Protein AF-0000000065923619 (afdb_homodimer)

Organism: Escherichia phage Mu (NCBI:txid2681603)

Solvent-accessible surface area (backbone atoms only — not comparable to full-atom values): 16442 Å² total; per-residue (Å²): 128,59,58,48,50,72,67,54,42,27,73,72,64,33,60,69,54,51,37,46,51,25,12,67,75,36,94,83,55,45,62,45,68,66,59,54,50,50,30,30,45,52,25,23,56,56,51,44,69,39,42,56,87,53,35,73,79,80,66,90,67,80,33,70,64,51,24,50,45,27,41,45,43,16,50,44,54,54,38,41,39,72,57,52,69,68,51,49,48,53,35,50,51,46,50,53,51,41,50,34,36,53,72,67,76,42,81,70,75,60,85,49,61,67,68,64,55,68,76,70,72,75,70,76,74,75,74,73,74,75,80,80,78,72,70,78,78,69,68,85,113,128,60,58,46,51,71,67,54,42,28,73,73,65,32,59,69,54,52,36,45,53,27,12,66,76,35,96,84,54,45,60,44,67,66,59,55,50,50,30,30,45,51,25,25,55,56,51,44,68,40,42,56,86,54,34,73,78,79,67,92,66,80,35,70,65,51,25,51,46,26,41,46,42,16,49,42,54,54,39,42,38,71,56,52,70,68,53,47,48,53,35,49,51,46,52,53,52,42,52,34,36,52,71,67,76,42,82,71,74,60,88,50,62,68,68,62,56,68,76,69,73,77,69,75,74,74,77,73,74,76,82,81,70,75,70,77,77,85,70,82,131

Structure (mmCIF, N/CA/C/O backbone):
data_AF-0000000065923619-model_v1
#
loop_
_entity.id
_entity.type
_entity.pdbx_description
1 polymer 'Gene product J'
#
loop_
_atom_site.group_PDB
_atom_site.id
_atom_site.type_symbol
_atom_site.label_atom_id
_atom_site.label_alt_id
_atom_site.label_comp_id
_atom_site.label_asym_id
_atom_site.label_entity_id
_atom_site.label_seq_id
_atom_site.pdbx_PDB_ins_code
_atom_site.Cartn_x
_atom_site.Cartn_y
_atom_site.Cartn_z
_atom_site.occupancy
_atom_site.B_iso_or_equiv
_atom_site.auth_seq_id
_atom_site.auth_comp_id
_atom_site.auth_asym_id
_atom_site.auth_atom_id
_atom_site.pdbx_PDB_model_num
ATOM 1 N N . MET A 1 1 ? -12.25 -20.328 -11.359 1 78.75 1 MET A N 1
ATOM 2 C CA . MET A 1 1 ? -11.477 -21.219 -10.508 1 78.75 1 MET A CA 1
ATOM 3 C C . MET A 1 1 ? -10.148 -20.578 -10.109 1 78.75 1 MET A C 1
ATOM 5 O O . MET A 1 1 ? -9.539 -19.859 -10.898 1 78.75 1 MET A O 1
ATOM 9 N N . ASN A 1 2 ? -9.711 -20.625 -8.734 1 90.62 2 ASN A N 1
ATOM 10 C CA . ASN A 1 2 ? -8.406 -20.125 -8.305 1 90.62 2 ASN A CA 1
ATOM 11 C C . ASN A 1 2 ? -7.316 -21.172 -8.508 1 90.62 2 ASN A C 1
ATOM 13 O O . ASN A 1 2 ? -7.508 -22.344 -8.195 1 90.62 2 ASN A O 1
ATOM 17 N N . TYR A 1 3 ? -6.266 -20.766 -9.086 1 97.06 3 TYR A N 1
ATOM 18 C CA . TYR A 1 3 ? -5.121 -21.641 -9.305 1 97.06 3 TYR A CA 1
ATOM 19 C C . TYR A 1 3 ? -4.406 -21.953 -7.992 1 97.06 3 TYR A C 1
ATOM 21 O O . TYR A 1 3 ? -3.646 -22.906 -7.902 1 97.06 3 TYR A O 1
ATOM 29 N N . ALA A 1 4 ? -4.598 -21.234 -7.027 1 98 4 ALA A N 1
ATOM 30 C CA . ALA A 1 4 ? -3.922 -21.375 -5.738 1 98 4 ALA A CA 1
ATOM 31 C C . ALA A 1 4 ? -4.867 -21.031 -4.59 1 98 4 ALA A C 1
ATOM 33 O O . ALA A 1 4 ? -5.91 -20.406 -4.797 1 98 4 ALA A O 1
ATOM 34 N N . THR A 1 5 ? -4.531 -21.484 -3.379 1 97.94 5 THR A N 1
ATOM 35 C CA . THR A 1 5 ? -5.332 -21.234 -2.186 1 97.94 5 THR A CA 1
ATOM 36 C C . THR A 1 5 ? -4.562 -20.391 -1.179 1 97.94 5 THR A C 1
ATOM 38 O O . THR A 1 5 ? -3.367 -20.141 -1.354 1 97.94 5 THR A O 1
ATOM 41 N N . VAL A 1 6 ? -5.309 -19.984 -0.109 1 98.38 6 VAL A N 1
ATOM 42 C CA . VAL A 1 6 ? -4.664 -19.25 0.973 1 98.38 6 VAL A CA 1
ATOM 43 C C . VAL A 1 6 ? -3.578 -20.109 1.609 1 98.38 6 VAL A C 1
ATOM 45 O O . VAL A 1 6 ? -2.512 -19.609 1.978 1 98.38 6 VAL A O 1
ATOM 48 N N . ASN A 1 7 ? -3.861 -21.391 1.7 1 98.06 7 ASN A N 1
ATOM 49 C CA . ASN A 1 7 ? -2.857 -22.297 2.244 1 98.06 7 ASN A CA 1
ATOM 50 C C . ASN A 1 7 ? -1.596 -22.312 1.385 1 98.06 7 ASN A C 1
ATOM 52 O O . ASN A 1 7 ? -0.486 -22.438 1.907 1 98.06 7 ASN A O 1
ATOM 56 N N . ASP A 1 8 ? -1.753 -22.219 0.105 1 97.94 8 ASP A N 1
ATOM 57 C CA . ASP A 1 8 ? -0.603 -22.156 -0.792 1 97.94 8 ASP A CA 1
ATOM 58 C C . ASP A 1 8 ? 0.218 -20.891 -0.556 1 97.94 8 ASP A C 1
ATOM 60 O O . ASP A 1 8 ? 1.45 -20.938 -0.563 1 97.94 8 ASP A O 1
ATOM 64 N N . LEU A 1 9 ? -0.46 -19.75 -0.395 1 98 9 LEU A N 1
ATOM 65 C CA . LEU A 1 9 ? 0.222 -18.5 -0.075 1 98 9 LEU A CA 1
ATOM 66 C C . LEU A 1 9 ? 1.013 -18.625 1.223 1 98 9 LEU A C 1
ATOM 68 O O . LEU A 1 9 ? 2.178 -18.234 1.286 1 98 9 LEU A O 1
ATOM 72 N N . CYS A 1 10 ? 0.322 -19.234 2.229 1 98.19 10 CYS A N 1
ATOM 73 C CA . CYS A 1 10 ? 0.948 -19.375 3.539 1 98.19 10 CYS A CA 1
ATOM 74 C C . CYS A 1 10 ? 2.168 -20.281 3.471 1 98.19 10 CYS A C 1
ATOM 76 O O . CYS A 1 10 ? 3.172 -20.031 4.141 1 98.19 10 CYS A O 1
ATOM 78 N N . ALA A 1 11 ? 2.053 -21.328 2.701 1 97.69 11 ALA A N 1
ATOM 79 C CA . ALA A 1 11 ? 3.174 -22.25 2.539 1 97.69 11 ALA A CA 1
ATOM 80 C C . ALA A 1 11 ? 4.375 -21.547 1.905 1 97.69 11 ALA A C 1
ATOM 82 O O . ALA A 1 11 ? 5.523 -21.844 2.244 1 97.69 11 ALA A O 1
ATOM 83 N N . ARG A 1 12 ? 4.156 -20.609 1.061 1 96.75 12 ARG A N 1
ATOM 84 C CA . ARG A 1 12 ? 5.227 -19.938 0.326 1 96.75 12 ARG A CA 1
ATOM 85 C C . ARG A 1 12 ? 5.754 -18.734 1.097 1 96.75 12 ARG A C 1
ATOM 87 O O . ARG A 1 12 ? 6.961 -18.469 1.103 1 96.75 12 ARG A O 1
ATOM 94 N N . TYR A 1 13 ? 4.922 -17.906 1.748 1 96.25 13 TYR A N 1
ATOM 95 C CA . TYR A 1 13 ? 5.336 -16.625 2.312 1 96.25 13 TYR A CA 1
ATOM 96 C C . TYR A 1 13 ? 5.102 -16.594 3.818 1 96.25 13 TYR A C 1
ATOM 98 O O . TYR A 1 13 ? 5.5 -15.641 4.492 1 96.25 13 TYR A O 1
ATOM 106 N N . THR A 1 14 ? 4.324 -17.531 4.387 1 96.5 14 THR A N 1
ATOM 107 C CA . THR A 1 14 ? 4.031 -17.734 5.801 1 96.5 14 THR A CA 1
ATOM 108 C C . THR A 1 14 ? 2.736 -17.031 6.195 1 96.5 14 THR A C 1
ATOM 110 O O . THR A 1 14 ? 2.387 -15.992 5.617 1 96.5 14 THR A O 1
ATOM 113 N N . ARG A 1 15 ? 2.08 -17.594 7.156 1 97.38 15 ARG A N 1
ATOM 114 C CA . ARG A 1 15 ? 0.847 -17.031 7.707 1 97.38 15 ARG A CA 1
ATOM 115 C C . ARG A 1 15 ? 1.097 -15.672 8.352 1 97.38 15 ARG A C 1
ATOM 117 O O . ARG A 1 15 ? 0.307 -14.742 8.18 1 97.38 15 ARG A O 1
ATOM 124 N N . THR A 1 16 ? 2.205 -15.484 9.039 1 96 16 THR A N 1
ATOM 125 C CA . THR A 1 16 ? 2.545 -14.25 9.734 1 96 16 THR A CA 1
ATOM 126 C C . THR A 1 16 ? 2.617 -13.086 8.758 1 96 16 THR A C 1
ATOM 128 O O . THR A 1 16 ? 2.021 -12.031 8.992 1 96 16 THR A O 1
ATOM 131 N N . ARG A 1 17 ? 3.291 -13.234 7.637 1 95.19 17 ARG A N 1
ATOM 132 C CA . ARG A 1 17 ? 3.443 -12.172 6.648 1 95.19 17 ARG A CA 1
ATOM 133 C C . ARG A 1 17 ? 2.111 -11.844 5.984 1 95.19 17 ARG A C 1
ATOM 135 O O . ARG A 1 17 ? 1.811 -10.68 5.723 1 95.19 17 ARG A O 1
ATOM 142 N N . LEU A 1 18 ? 1.37 -12.875 5.734 1 97.19 18 LEU A N 1
ATOM 143 C CA . LEU A 1 18 ? 0.056 -12.648 5.141 1 97.19 18 LEU A CA 1
ATOM 144 C C . LEU A 1 18 ? -0.83 -11.828 6.074 1 97.19 18 LEU A C 1
ATOM 146 O O . LEU A 1 18 ? -1.53 -10.922 5.633 1 97.19 18 LEU A O 1
ATOM 150 N N . ASP A 1 19 ? -0.783 -12.156 7.352 1 96.38 19 ASP A N 1
ATOM 151 C CA . ASP A 1 19 ? -1.579 -11.43 8.336 1 96.38 19 ASP A CA 1
ATOM 152 C C . ASP A 1 19 ? -1.176 -9.961 8.391 1 96.38 19 ASP A C 1
ATOM 154 O O . ASP A 1 19 ? -2.033 -9.078 8.453 1 96.38 19 ASP A O 1
ATOM 158 N N . ILE A 1 20 ? 0.071 -9.758 8.375 1 94.44 20 ILE A N 1
ATOM 159 C CA . ILE A 1 20 ? 0.589 -8.398 8.406 1 94.44 20 ILE A CA 1
ATOM 160 C C . ILE A 1 20 ? 0.07 -7.621 7.195 1 94.44 20 ILE A C 1
ATOM 162 O O . ILE A 1 20 ? -0.357 -6.473 7.324 1 94.44 20 ILE A O 1
ATOM 166 N N . LEU A 1 21 ? 0.012 -8.172 5.992 1 94.31 21 LEU A N 1
ATOM 167 C CA . LEU A 1 21 ? -0.352 -7.5 4.754 1 94.31 21 LEU A CA 1
ATOM 168 C C . LEU A 1 21 ? -1.852 -7.227 4.703 1 94.31 21 LEU A C 1
ATOM 170 O O . LEU A 1 21 ? -2.291 -6.262 4.074 1 94.31 21 LEU A O 1
ATOM 174 N N . THR A 1 22 ? -2.633 -8.047 5.371 1 95.5 22 THR A N 1
ATOM 175 C CA . THR A 1 22 ? -4.078 -7.93 5.207 1 95.5 22 THR A CA 1
ATOM 176 C C . THR A 1 22 ? -4.68 -7.055 6.301 1 95.5 22 THR A C 1
ATOM 178 O O . THR A 1 22 ? -5.781 -6.527 6.141 1 95.5 22 THR A O 1
ATOM 181 N N . ARG A 1 23 ? -4.016 -6.828 7.363 1 93.56 23 ARG A N 1
ATOM 182 C CA . ARG A 1 23 ? -4.531 -6.074 8.5 1 93.56 23 ARG A CA 1
ATOM 183 C C . ARG A 1 23 ? -4.934 -4.664 8.094 1 93.56 23 ARG A C 1
ATOM 185 O O . ARG A 1 23 ? -6.051 -4.223 8.367 1 93.56 23 ARG A O 1
ATOM 192 N N . PRO A 1 24 ? -4.082 -3.971 7.355 1 91.69 24 PRO A N 1
ATOM 193 C CA . PRO A 1 24 ? -4.441 -2.59 7.027 1 91.69 24 PRO A CA 1
ATOM 194 C C . PRO A 1 24 ? -5.598 -2.502 6.031 1 91.69 24 PRO A C 1
ATOM 196 O O . PRO A 1 24 ? -6.152 -1.422 5.82 1 91.69 24 PRO A O 1
ATOM 199 N N . LYS A 1 25 ? -5.965 -3.594 5.512 1 91.12 25 LYS A N 1
ATOM 2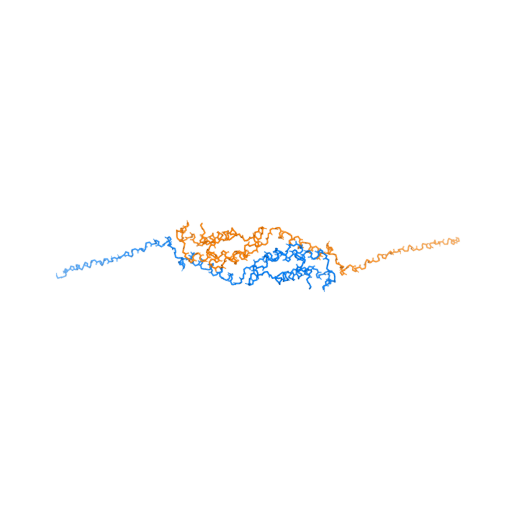00 C CA . LYS A 1 25 ? -6.953 -3.594 4.434 1 91.12 25 LYS A CA 1
ATOM 201 C C . LYS A 1 25 ? -8.344 -3.938 4.961 1 91.12 25 LYS A C 1
ATOM 203 O O . LYS A 1 25 ? -9.289 -4.066 4.188 1 91.12 25 LYS A O 1
ATOM 208 N N . THR A 1 26 ? -8.43 -4.125 6.238 1 90.12 26 THR A N 1
ATOM 209 C CA . THR A 1 26 ? -9.719 -4.445 6.855 1 90.12 26 THR A CA 1
ATOM 210 C C . THR A 1 26 ? -10.18 -3.305 7.758 1 90.12 26 THR A C 1
ATOM 212 O O . THR A 1 26 ? -9.359 -2.547 8.281 1 90.12 26 THR A O 1
ATOM 215 N N . ALA A 1 27 ? -11.438 -3.236 7.98 1 85.44 27 ALA A N 1
ATOM 216 C CA . ALA A 1 27 ? -12.016 -2.146 8.758 1 85.44 27 ALA A CA 1
ATOM 217 C C . ALA A 1 27 ? -11.633 -2.254 10.234 1 85.44 27 ALA A C 1
ATOM 219 O O . ALA A 1 27 ? -11.414 -1.239 10.898 1 85.44 27 ALA A O 1
ATOM 220 N N . ASP A 1 28 ? -11.469 -3.43 10.75 1 89.88 28 ASP A N 1
ATOM 221 C CA . ASP A 1 28 ? -11.219 -3.609 12.18 1 89.88 28 ASP A CA 1
ATOM 222 C C . ASP A 1 28 ? -9.727 -3.809 12.453 1 89.88 28 ASP A C 1
ATOM 224 O O . ASP A 1 28 ? -9.328 -4.074 13.586 1 89.88 28 ASP A O 1
ATOM 228 N N . GLY A 1 29 ? -8.922 -3.826 11.43 1 90.25 29 GLY A N 1
ATOM 229 C CA . GLY A 1 29 ? -7.48 -3.939 11.594 1 90.25 29 GLY A CA 1
ATOM 230 C C . GLY A 1 29 ? -7.023 -5.355 11.883 1 90.25 29 GLY A C 1
ATOM 231 O O . GLY A 1 29 ? -5.91 -5.57 12.375 1 90.25 29 GLY A O 1
ATOM 232 N N . GLN A 1 30 ? -7.965 -6.336 11.68 1 94.19 30 GLN A N 1
ATOM 233 C CA . GLN A 1 30 ? -7.617 -7.738 11.891 1 94.19 30 GLN A CA 1
ATOM 234 C C . GLN A 1 30 ? -7.297 -8.43 10.562 1 94.19 30 GLN A C 1
ATOM 236 O O . GLN A 1 30 ? -7.805 -8.023 9.516 1 94.19 30 GLN A O 1
ATOM 241 N N . PRO A 1 31 ? -6.414 -9.391 10.688 1 95.12 31 PRO A N 1
ATOM 242 C CA . PRO A 1 31 ? -6.164 -10.156 9.469 1 95.12 31 PRO A CA 1
ATOM 243 C C . PRO A 1 31 ? -7.43 -10.805 8.906 1 95.12 31 PRO A C 1
ATOM 245 O O . PRO A 1 31 ? -8.32 -11.195 9.664 1 95.12 31 PRO A O 1
ATOM 248 N N . ASP A 1 32 ? -7.535 -10.891 7.559 1 95.56 32 ASP A N 1
ATOM 249 C CA . ASP A 1 32 ? -8.711 -11.445 6.902 1 95.56 32 ASP A CA 1
ATOM 250 C C . ASP A 1 32 ? -8.328 -12.211 5.641 1 95.56 32 ASP A C 1
ATOM 252 O O . ASP A 1 32 ? -7.82 -11.633 4.684 1 95.56 32 ASP A O 1
ATOM 256 N N . ASP A 1 33 ? -8.664 -13.453 5.609 1 97.5 33 ASP A N 1
ATOM 257 C CA . ASP A 1 33 ? -8.344 -14.305 4.469 1 97.5 33 ASP A CA 1
ATOM 258 C C . ASP A 1 33 ? -9.141 -13.883 3.234 1 97.5 33 ASP A C 1
ATOM 260 O O . ASP A 1 33 ? -8.758 -14.203 2.105 1 97.5 33 ASP A O 1
ATOM 264 N N . ALA A 1 34 ? -10.227 -13.211 3.461 1 97.31 34 ALA A N 1
ATOM 265 C CA . ALA A 1 34 ? -11.031 -12.781 2.318 1 97.31 34 ALA A CA 1
ATOM 266 C C . ALA A 1 34 ? -10.234 -11.836 1.418 1 97.31 34 ALA A C 1
ATOM 268 O O . ALA A 1 34 ? -10.422 -11.828 0.199 1 97.31 34 ALA A O 1
ATOM 269 N N . VAL A 1 35 ? -9.391 -11.055 2.02 1 96.38 35 VAL A N 1
ATOM 270 C CA . VAL A 1 35 ? -8.539 -10.148 1.256 1 96.38 35 VAL A CA 1
ATOM 271 C C . VAL A 1 35 ? -7.594 -10.953 0.367 1 96.38 35 VAL A C 1
ATOM 273 O O . VAL A 1 35 ? -7.426 -10.648 -0.814 1 96.38 35 VAL A O 1
ATOM 276 N N . ALA A 1 36 ? -6.992 -11.938 0.936 1 97.75 36 ALA A N 1
ATOM 277 C CA . ALA A 1 36 ? -6.086 -12.805 0.19 1 97.75 36 ALA A CA 1
ATOM 278 C C . ALA A 1 36 ? -6.832 -13.578 -0.894 1 97.75 36 ALA A C 1
ATOM 280 O O . ALA A 1 36 ? -6.324 -13.75 -2.004 1 97.75 36 ALA A O 1
ATOM 281 N N . GLU A 1 37 ? -8 -14.047 -0.574 1 98.19 37 GLU A N 1
ATOM 282 C CA . GLU A 1 37 ? -8.812 -14.773 -1.543 1 98.19 37 GLU A CA 1
ATOM 283 C C . GLU A 1 37 ? -9.156 -13.898 -2.744 1 98.19 37 GLU A C 1
ATOM 285 O O . GLU A 1 37 ? -9.133 -14.367 -3.885 1 98.19 37 GLU A O 1
ATOM 290 N N . GLN A 1 38 ? -9.453 -12.688 -2.486 1 97.38 38 GLN A N 1
ATOM 291 C CA . GLN A 1 38 ? -9.734 -11.766 -3.582 1 97.38 38 GLN A CA 1
ATOM 292 C C . GLN A 1 38 ? -8.5 -11.555 -4.457 1 97.38 38 GLN A C 1
ATOM 294 O O . GLN A 1 38 ? -8.602 -11.539 -5.688 1 97.38 38 GLN A O 1
ATOM 299 N N . ALA A 1 39 ? -7.328 -11.367 -3.83 1 97.62 39 ALA A N 1
ATOM 300 C CA . ALA A 1 39 ? -6.09 -11.219 -4.59 1 97.62 39 ALA A CA 1
ATOM 301 C C . ALA A 1 39 ? -5.812 -12.453 -5.438 1 97.62 39 ALA A C 1
ATOM 303 O O . ALA A 1 39 ? -5.387 -12.344 -6.59 1 97.62 39 ALA A O 1
ATOM 304 N N . LEU A 1 40 ? -6.109 -13.617 -4.871 1 98.56 40 LEU A N 1
ATOM 305 C CA . LEU A 1 40 ? -5.918 -14.867 -5.594 1 98.56 40 LEU A CA 1
ATOM 306 C C . LEU A 1 40 ? -6.895 -14.977 -6.762 1 98.56 40 LEU A C 1
ATOM 308 O O . LEU A 1 40 ? -6.527 -15.445 -7.84 1 98.56 40 LEU A O 1
ATOM 312 N N . ALA A 1 41 ? -8.125 -14.57 -6.551 1 98.19 41 ALA A N 1
ATOM 313 C CA . ALA A 1 41 ? -9.109 -14.57 -7.621 1 98.19 41 ALA A CA 1
ATOM 314 C C . ALA A 1 41 ? -8.688 -13.641 -8.758 1 98.19 41 ALA A C 1
ATOM 316 O O . ALA A 1 41 ? -8.766 -14.016 -9.93 1 98.19 41 ALA A O 1
ATOM 317 N N . ASP A 1 42 ? -8.227 -12.477 -8.406 1 97.88 42 ASP A N 1
ATOM 318 C CA . ASP A 1 42 ? -7.75 -11.516 -9.398 1 97.88 42 ASP A CA 1
ATOM 319 C C . ASP A 1 42 ? -6.547 -12.07 -10.156 1 97.88 42 ASP A C 1
ATOM 321 O O . ASP A 1 42 ? -6.457 -11.93 -11.383 1 97.88 42 ASP A O 1
ATOM 325 N N . ALA A 1 43 ? -5.637 -12.641 -9.406 1 98.31 43 ALA A N 1
ATOM 326 C CA . ALA A 1 43 ? -4.457 -13.25 -10.016 1 98.31 43 ALA A CA 1
ATOM 327 C C . ALA A 1 43 ? -4.852 -14.375 -10.961 1 98.31 43 ALA A C 1
ATOM 329 O O . ALA A 1 43 ? -4.297 -14.5 -12.062 1 98.31 43 ALA A O 1
ATOM 330 N N . SER A 1 44 ? -5.797 -15.188 -10.562 1 98.38 44 SER A N 1
ATOM 331 C CA . SER A 1 44 ? -6.262 -16.297 -11.391 1 98.38 44 SER A CA 1
ATOM 332 C C . SER A 1 44 ? -6.906 -15.789 -12.68 1 98.38 44 SER A C 1
ATOM 334 O O . SER A 1 44 ? -6.656 -16.328 -13.758 1 98.38 44 SER A O 1
ATOM 336 N N . ALA A 1 45 ? -7.73 -14.758 -12.547 1 97.44 45 ALA A N 1
ATOM 337 C CA . ALA A 1 45 ? -8.336 -14.141 -13.727 1 97.44 45 ALA A CA 1
ATOM 338 C C . ALA A 1 45 ? -7.27 -13.578 -14.664 1 97.44 45 ALA A C 1
ATOM 340 O O . ALA A 1 45 ? -7.379 -13.711 -15.883 1 97.44 45 ALA A O 1
ATOM 341 N N . PHE A 1 46 ? -6.312 -12.977 -14.062 1 96.62 46 PHE A N 1
ATOM 342 C CA . PHE A 1 46 ? -5.176 -12.445 -14.797 1 96.62 46 PHE A CA 1
ATOM 343 C C . PHE A 1 46 ? -4.473 -13.547 -15.586 1 96.62 46 PHE A C 1
ATOM 345 O O . PHE A 1 46 ? -4.23 -13.406 -16.781 1 96.62 46 PHE A O 1
ATOM 352 N N . ILE A 1 47 ? -4.199 -14.641 -15 1 97.25 47 ILE A N 1
ATOM 353 C CA . ILE A 1 47 ? -3.508 -15.773 -15.609 1 97.25 47 ILE A CA 1
ATOM 354 C C . ILE A 1 47 ? -4.383 -16.391 -16.688 1 97.25 47 ILE A C 1
ATOM 356 O O . ILE A 1 47 ? -3.895 -16.719 -17.781 1 97.25 47 ILE A O 1
ATOM 360 N N . ASP A 1 48 ? -5.668 -16.484 -16.438 1 96.44 48 ASP A N 1
ATOM 361 C CA . ASP A 1 48 ? -6.602 -17.016 -17.438 1 96.44 48 ASP A CA 1
ATOM 362 C C . ASP A 1 48 ? -6.5 -16.25 -18.75 1 96.44 48 ASP A C 1
ATOM 364 O O . ASP A 1 48 ? -6.645 -16.828 -19.828 1 96.44 48 ASP A O 1
ATOM 368 N N . GLY A 1 49 ? -6.281 -15.047 -18.641 1 94.69 49 GLY A N 1
ATOM 369 C CA . GLY A 1 49 ? -6.176 -14.219 -19.844 1 94.69 49 GLY A CA 1
ATOM 370 C C . GLY A 1 49 ? -5.055 -14.648 -20.766 1 94.69 49 GLY A C 1
ATOM 371 O O . GLY A 1 49 ? -5.145 -14.484 -21.984 1 94.69 49 GLY A O 1
ATOM 372 N N . TYR A 1 50 ? -4.047 -15.195 -20.219 1 94.56 50 TYR A N 1
ATOM 373 C CA . TYR A 1 50 ? -2.902 -15.633 -21 1 94.56 50 TYR A CA 1
ATOM 374 C C . TYR A 1 50 ? -3.102 -17.062 -21.5 1 94.56 50 TYR A C 1
ATOM 376 O O . TYR A 1 50 ? -2.531 -17.469 -22.516 1 94.56 50 TYR A O 1
ATOM 384 N N . LEU A 1 51 ? -3.902 -17.812 -20.828 1 93.62 51 LEU A N 1
ATOM 385 C CA . LEU A 1 51 ? -4.047 -19.234 -21.125 1 93.62 51 LEU A CA 1
ATOM 386 C C . LEU A 1 51 ? -5.188 -19.469 -22.109 1 93.62 51 LEU A C 1
ATOM 388 O O . LEU A 1 51 ? -5.184 -20.453 -22.844 1 93.62 51 LEU A O 1
ATOM 392 N N . ALA A 1 52 ? -6.172 -18.609 -22.188 1 91.88 52 ALA A N 1
ATOM 393 C CA . ALA A 1 52 ? -7.465 -18.828 -22.828 1 91.88 52 ALA A CA 1
ATOM 394 C C . ALA A 1 52 ? -7.301 -19.109 -24.312 1 91.88 52 ALA A C 1
ATOM 396 O O . ALA A 1 52 ? -8.133 -19.797 -24.922 1 91.88 52 ALA A O 1
ATOM 397 N N . ALA A 1 53 ? -6.332 -18.625 -24.922 1 87.06 53 ALA A N 1
ATOM 398 C CA . ALA A 1 53 ? -6.164 -18.766 -26.375 1 87.06 53 ALA A CA 1
ATOM 399 C C . ALA A 1 53 ? -5.738 -20.188 -26.734 1 87.06 53 ALA A C 1
ATOM 401 O O . ALA A 1 53 ? -6.027 -20.672 -27.828 1 87.06 53 ALA A O 1
ATOM 402 N N . ARG A 1 54 ? -5.133 -20.922 -25.844 1 89.75 54 ARG A N 1
ATOM 403 C CA . ARG A 1 54 ? -4.508 -22.188 -26.234 1 89.75 54 ARG A CA 1
ATOM 404 C C . ARG A 1 54 ? -5.027 -23.344 -25.375 1 89.75 54 ARG A C 1
ATOM 406 O O . ARG A 1 54 ? -4.809 -24.516 -25.703 1 89.75 54 ARG A O 1
ATOM 413 N N . PHE A 1 55 ? -5.75 -23 -24.344 1 91.25 55 PHE A N 1
ATOM 414 C CA . PHE A 1 55 ? -6.184 -24.047 -23.438 1 91.25 55 PHE A CA 1
ATOM 415 C C . PHE A 1 55 ? -7.672 -23.906 -23.125 1 91.25 55 PHE A C 1
ATOM 417 O O . PHE A 1 55 ? -8.219 -22.797 -23.141 1 91.25 55 PHE A O 1
ATOM 424 N N . VAL A 1 56 ? -8.273 -25.062 -22.891 1 89.94 56 VAL A N 1
ATOM 425 C CA . VAL A 1 56 ? -9.664 -25.062 -22.453 1 89.94 56 VAL A CA 1
ATOM 426 C C . VAL A 1 56 ? -9.742 -24.797 -20.953 1 89.94 56 VAL A C 1
ATOM 428 O O . VAL A 1 56 ? -9.102 -25.5 -20.156 1 89.94 56 VAL A O 1
ATOM 431 N N . LEU A 1 57 ? -10.523 -23.859 -20.594 1 91.62 57 LEU A N 1
ATOM 432 C CA . LEU A 1 57 ? -10.695 -23.484 -19.203 1 91.62 57 LEU A CA 1
ATOM 433 C C . LEU A 1 57 ? -12.109 -23.781 -18.719 1 91.62 57 LEU A C 1
ATOM 435 O O . LEU A 1 57 ? -13.07 -23.672 -19.484 1 91.62 57 LEU A O 1
ATOM 439 N N . PRO A 1 58 ? -12.203 -24.078 -17.422 1 92.25 58 PRO A N 1
ATOM 440 C CA . PRO A 1 58 ? -11.172 -24.219 -16.391 1 92.25 58 PRO A CA 1
ATOM 441 C C . PRO A 1 58 ? -10.305 -25.469 -16.594 1 92.25 58 PRO A C 1
ATOM 443 O O . PRO A 1 58 ? -10.758 -26.453 -17.172 1 92.25 58 PRO A O 1
ATOM 446 N N . LEU A 1 59 ? -9.062 -25.406 -16.078 1 90.69 59 LEU A N 1
ATOM 447 C CA . LEU A 1 59 ? -8.156 -26.547 -16.156 1 90.69 59 LEU A CA 1
ATOM 448 C C . LEU A 1 59 ? -8.641 -27.688 -15.266 1 90.69 59 LEU A C 1
ATOM 450 O O . LEU A 1 59 ? -9.109 -27.438 -14.148 1 90.69 59 LEU A O 1
ATOM 454 N N . THR A 1 60 ? -8.484 -28.875 -15.773 1 88.31 60 THR A N 1
ATOM 455 C CA . THR A 1 60 ? -8.883 -30.031 -14.992 1 88.31 60 THR A CA 1
ATOM 456 C C . THR A 1 60 ? -7.883 -30.297 -13.859 1 88.31 60 THR A C 1
ATOM 458 O O . THR A 1 60 ? -8.266 -30.719 -12.773 1 88.31 60 THR A O 1
ATOM 461 N N . VAL A 1 61 ? -6.652 -30.188 -14.102 1 89.31 61 VAL A N 1
ATOM 462 C CA . VAL A 1 61 ? -5.57 -30.281 -13.125 1 89.31 61 VAL A CA 1
ATOM 463 C C . VAL A 1 61 ? -4.68 -29.047 -13.203 1 89.31 61 VAL A C 1
ATOM 465 O O . VAL A 1 61 ? -4.27 -28.641 -14.297 1 89.31 61 VAL A O 1
ATOM 468 N N . VAL A 1 62 ? -4.449 -28.484 -12.07 1 92.81 62 VAL A N 1
ATOM 469 C CA . VAL A 1 62 ? -3.611 -27.281 -12.039 1 92.81 62 VAL A CA 1
ATOM 470 C C . VAL A 1 62 ? -2.16 -27.672 -11.773 1 92.81 62 VAL A C 1
ATOM 472 O O . VAL A 1 62 ? -1.832 -28.156 -10.68 1 92.81 62 VAL A O 1
ATOM 475 N N . PRO A 1 63 ? -1.346 -27.422 -12.797 1 93.5 63 PRO A N 1
ATOM 476 C CA . PRO A 1 63 ? 0.07 -27.734 -12.57 1 93.5 63 PRO A CA 1
ATOM 477 C C . PRO A 1 63 ? 0.673 -26.891 -11.438 1 93.5 63 PRO A C 1
ATOM 479 O O . PRO A 1 63 ? 0.234 -25.766 -11.195 1 93.5 63 PRO A O 1
ATOM 482 N N . SER A 1 64 ? 1.748 -27.5 -10.758 1 94.19 64 SER A N 1
ATOM 483 C CA . SER A 1 64 ? 2.4 -26.844 -9.633 1 94.19 64 SER A CA 1
ATOM 484 C C . SER A 1 64 ? 2.988 -25.5 -10.047 1 94.19 64 SER A C 1
ATOM 486 O O . SER A 1 64 ? 2.988 -24.547 -9.273 1 94.19 64 SER A O 1
ATOM 488 N N . LEU A 1 65 ? 3.494 -25.406 -11.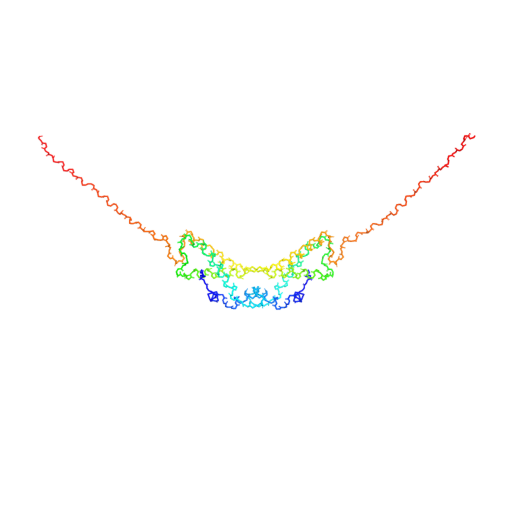266 1 93.56 65 LEU A N 1
ATOM 489 C CA . LEU A 1 65 ? 4.105 -24.172 -11.75 1 93.56 65 LEU A CA 1
ATOM 490 C C . LEU A 1 65 ? 3.074 -23.047 -11.828 1 93.56 65 LEU A C 1
ATOM 492 O O . LEU A 1 65 ? 3.375 -21.891 -11.508 1 93.56 65 LEU A O 1
ATOM 496 N N . LEU A 1 66 ? 1.834 -23.344 -12.297 1 95.81 66 LEU A N 1
ATOM 497 C CA . LEU A 1 66 ? 0.786 -22.328 -12.359 1 95.81 66 LEU A CA 1
ATOM 498 C C . LEU A 1 66 ? 0.354 -21.906 -10.969 1 95.81 66 LEU A C 1
ATOM 500 O O . LEU A 1 66 ? 0.046 -20.734 -10.742 1 95.81 66 LEU A O 1
ATOM 504 N N . LYS A 1 67 ? 0.34 -22.859 -10.039 1 97 67 LYS A N 1
ATOM 505 C CA . LYS A 1 67 ? 0.042 -22.547 -8.648 1 97 67 LYS A CA 1
ATOM 506 C C . LYS A 1 67 ? 1.048 -21.547 -8.086 1 97 67 LYS A C 1
ATOM 508 O O . LYS A 1 67 ? 0.664 -20.562 -7.457 1 97 67 LYS A O 1
ATOM 513 N N . ARG A 1 68 ? 2.326 -21.828 -8.367 1 96.75 68 ARG A N 1
ATOM 514 C CA . ARG A 1 68 ? 3.389 -20.938 -7.91 1 96.75 68 ARG A CA 1
ATOM 515 C C . ARG A 1 68 ? 3.242 -19.547 -8.516 1 96.75 68 ARG A C 1
ATOM 517 O O . ARG A 1 68 ? 3.35 -18.547 -7.809 1 96.75 68 ARG A O 1
ATOM 524 N N . GLN A 1 69 ? 2.973 -19.469 -9.82 1 97.56 69 GLN A N 1
ATOM 525 C CA . GLN A 1 69 ? 2.85 -18.188 -10.492 1 97.56 69 GLN A CA 1
ATOM 526 C C . GLN A 1 69 ? 1.654 -17.406 -9.969 1 97.56 69 GLN A C 1
ATOM 528 O O . GLN A 1 69 ? 1.724 -16.172 -9.828 1 97.56 69 GLN A O 1
ATOM 533 N N . CYS A 1 70 ? 0.533 -18.109 -9.727 1 98.5 70 CYS A N 1
ATOM 534 C CA . CYS A 1 70 ? -0.637 -17.453 -9.156 1 98.5 70 CYS A CA 1
ATOM 535 C C . CYS A 1 70 ? -0.308 -16.828 -7.805 1 98.5 70 CYS A C 1
ATOM 537 O O . CYS A 1 70 ? -0.696 -15.695 -7.527 1 98.5 70 CYS A O 1
ATOM 539 N N . CYS A 1 71 ? 0.481 -17.547 -6.973 1 98.62 71 CYS A N 1
ATOM 540 C CA . CYS A 1 71 ? 0.885 -17.031 -5.668 1 98.62 71 CYS A CA 1
ATOM 541 C C . CYS A 1 71 ? 1.753 -15.781 -5.82 1 98.62 71 CYS A C 1
ATOM 543 O O . CYS A 1 71 ? 1.6 -14.82 -5.066 1 98.62 71 CYS A O 1
ATOM 545 N N . VAL A 1 72 ? 2.645 -15.82 -6.77 1 98.44 72 VAL A N 1
ATOM 546 C CA . VAL A 1 72 ? 3.535 -14.688 -6.996 1 98.44 72 VAL A CA 1
ATOM 547 C C . VAL A 1 72 ? 2.719 -13.461 -7.387 1 98.44 72 VAL A C 1
ATOM 549 O O . VAL A 1 72 ? 2.904 -12.383 -6.824 1 98.44 72 VAL A O 1
ATOM 552 N N . VAL A 1 73 ? 1.788 -13.562 -8.32 1 98.5 73 VAL A N 1
ATOM 553 C CA . VAL A 1 73 ? 0.97 -12.453 -8.789 1 98.5 73 VAL A CA 1
ATOM 554 C C . VAL A 1 73 ? 0.096 -11.93 -7.648 1 98.5 73 VAL A C 1
ATOM 556 O O . VAL A 1 73 ? 0.029 -10.727 -7.41 1 98.5 73 VAL A O 1
ATOM 559 N N . ALA A 1 74 ? -0.542 -12.82 -6.973 1 98.62 74 ALA A N 1
ATOM 560 C CA . ALA A 1 74 ? -1.402 -12.438 -5.855 1 98.62 74 ALA A CA 1
ATOM 561 C C . ALA A 1 74 ? -0.611 -11.695 -4.785 1 98.62 74 ALA A C 1
ATOM 563 O O . ALA A 1 74 ? -1.093 -10.711 -4.219 1 98.62 74 ALA A O 1
ATOM 564 N N . TRP A 1 75 ? 0.582 -12.195 -4.531 1 97.94 75 TRP A N 1
ATOM 565 C CA . TRP A 1 75 ? 1.442 -11.578 -3.529 1 97.94 75 TRP A CA 1
ATOM 566 C C . TRP A 1 75 ? 1.812 -10.156 -3.936 1 97.94 75 TRP A C 1
ATOM 568 O O . TRP A 1 75 ? 1.809 -9.242 -3.105 1 97.94 75 TRP A O 1
ATOM 578 N N . PHE A 1 76 ? 2.092 -9.945 -5.188 1 98 76 PHE A N 1
ATOM 579 C CA . PHE A 1 76 ? 2.354 -8.609 -5.703 1 98 76 PHE A CA 1
ATOM 580 C C . PHE A 1 76 ? 1.154 -7.691 -5.48 1 98 76 PHE A C 1
ATOM 582 O O . PHE A 1 76 ? 1.302 -6.578 -4.973 1 98 76 PHE A O 1
ATOM 589 N N . TYR A 1 77 ? -0.063 -8.148 -5.789 1 96.94 77 TYR A N 1
ATOM 590 C CA . TYR A 1 77 ? -1.282 -7.375 -5.59 1 96.94 77 TYR A CA 1
ATOM 591 C C . TYR A 1 77 ? -1.476 -7.027 -4.121 1 96.94 77 TYR A C 1
ATOM 593 O O . TYR A 1 77 ? -1.868 -5.906 -3.785 1 96.94 77 TYR A O 1
ATOM 601 N N . LEU A 1 78 ? -1.228 -8.023 -3.23 1 96.44 78 LEU A N 1
ATOM 602 C CA . LEU A 1 78 ? -1.411 -7.836 -1.795 1 96.44 78 LEU A CA 1
ATOM 603 C C . LEU A 1 78 ? -0.454 -6.777 -1.259 1 96.44 78 LEU A C 1
ATOM 605 O O . LEU A 1 78 ? -0.766 -6.09 -0.283 1 96.44 78 LEU A O 1
ATOM 609 N N . ASN A 1 79 ? 0.695 -6.66 -1.914 1 95.19 79 ASN A N 1
ATOM 610 C CA . ASN A 1 79 ? 1.704 -5.711 -1.455 1 95.19 79 ASN A CA 1
ATOM 611 C C . ASN A 1 79 ? 1.441 -4.309 -1.994 1 95.19 79 ASN A C 1
ATOM 613 O O . ASN A 1 79 ? 2.102 -3.352 -1.591 1 95.19 79 ASN A O 1
ATOM 617 N N . GLU A 1 80 ? 0.539 -4.242 -2.857 1 91.31 80 GLU A N 1
ATOM 618 C CA . GLU A 1 80 ? 0.054 -2.932 -3.287 1 91.31 80 GLU A CA 1
ATOM 619 C C . GLU A 1 80 ? -1.062 -2.43 -2.375 1 91.31 80 GLU A C 1
ATOM 621 O O . GLU A 1 80 ? -1.947 -3.195 -1.988 1 91.31 80 GLU A O 1
ATOM 626 N N . SER A 1 81 ? -0.979 -1.302 -1.893 1 90.31 81 SER A N 1
ATOM 627 C CA . SER A 1 81 ? -2.072 -0.711 -1.129 1 90.31 81 SER A CA 1
ATOM 628 C C . SER A 1 81 ? -2.361 0.714 -1.587 1 90.31 81 SER A C 1
ATOM 630 O O . SER A 1 81 ? -1.438 1.504 -1.796 1 90.31 81 SER A O 1
ATOM 632 N N . GLN A 1 82 ? -3.592 0.891 -1.822 1 87 82 GLN A N 1
ATOM 633 C CA . GLN A 1 82 ? -4.074 2.227 -2.152 1 87 82 GLN A CA 1
ATOM 634 C C . GLN A 1 82 ? -4.934 2.795 -1.026 1 87 82 GLN A C 1
ATOM 636 O O . GLN A 1 82 ? -5.707 2.066 -0.401 1 87 82 GLN A O 1
ATOM 641 N N . PRO A 1 83 ? -4.73 4.105 -0.817 1 91.88 83 PRO A N 1
ATOM 642 C CA . PRO A 1 83 ? -5.602 4.738 0.178 1 91.88 83 PRO A CA 1
ATOM 643 C C . PRO A 1 83 ? -7.078 4.652 -0.19 1 91.88 83 PRO A C 1
ATOM 645 O O . PRO A 1 83 ? -7.422 4.551 -1.371 1 91.88 83 PRO A O 1
ATOM 648 N N . THR A 1 84 ? -7.949 4.613 0.82 1 90.81 84 THR A N 1
ATOM 649 C CA . THR A 1 84 ? -9.391 4.641 0.603 1 90.81 84 THR A CA 1
ATOM 650 C C . THR A 1 84 ? -9.812 5.941 -0.075 1 90.81 84 THR A C 1
ATOM 652 O O . THR A 1 84 ? -9.023 6.879 -0.174 1 90.81 84 THR A O 1
ATOM 655 N N . GLU A 1 85 ? -11.031 5.957 -0.534 1 92.56 85 GLU A N 1
ATOM 656 C CA . GLU A 1 85 ? -11.57 7.168 -1.148 1 92.56 85 GLU A CA 1
ATOM 657 C C . GLU A 1 85 ? -11.625 8.32 -0.148 1 92.56 85 GLU A C 1
ATOM 659 O O . GLU A 1 85 ? -11.359 9.469 -0.503 1 92.56 85 GLU A O 1
ATOM 664 N N . GLN A 1 86 ? -12 7.973 1.073 1 94.5 86 GLN A N 1
ATOM 665 C CA . GLN A 1 86 ? -12.102 9 2.104 1 94.5 86 GLN A CA 1
ATOM 666 C C . GLN A 1 86 ? -10.742 9.641 2.373 1 94.5 86 GLN A C 1
ATOM 668 O O . GLN A 1 86 ? -10.633 10.867 2.457 1 94.5 86 GLN A O 1
ATOM 673 N N . ILE A 1 87 ? -9.695 8.852 2.52 1 95.56 87 ILE A N 1
ATOM 674 C CA . ILE A 1 87 ? -8.344 9.344 2.758 1 95.56 87 ILE A CA 1
ATOM 675 C C . ILE A 1 87 ? -7.883 10.18 1.562 1 95.56 87 ILE A C 1
ATOM 677 O O . ILE A 1 87 ? -7.324 11.266 1.733 1 95.56 87 ILE A O 1
ATOM 681 N N . THR A 1 88 ? -8.188 9.742 0.375 1 96.44 88 THR A N 1
ATOM 682 C CA . THR A 1 88 ? -7.809 10.43 -0.856 1 96.44 88 THR A CA 1
ATOM 683 C C . THR A 1 88 ? -8.523 11.766 -0.972 1 96.44 88 THR A C 1
ATOM 685 O O . THR A 1 88 ? -7.922 12.773 -1.359 1 96.44 88 THR A O 1
ATOM 688 N N . ALA A 1 89 ? -9.742 11.711 -0.619 1 96.75 89 ALA A N 1
ATOM 689 C CA . ALA A 1 89 ? -10.516 12.953 -0.67 1 96.75 89 ALA A CA 1
ATOM 690 C C . ALA A 1 89 ? -9.953 13.992 0.296 1 96.75 89 ALA A C 1
ATOM 692 O O . ALA A 1 89 ? -9.797 15.156 -0.061 1 96.75 89 ALA A O 1
ATOM 693 N N . THR A 1 90 ? -9.672 13.562 1.535 1 97.25 90 THR A N 1
ATOM 694 C CA . THR A 1 90 ? -9.094 14.461 2.523 1 97.25 90 THR A CA 1
ATOM 695 C C . THR A 1 90 ? -7.75 15.008 2.043 1 97.25 90 THR A C 1
ATOM 697 O O . THR A 1 90 ? -7.453 16.188 2.217 1 97.25 90 THR A O 1
ATOM 700 N N . TYR A 1 91 ? -6.969 14.172 1.439 1 97.62 91 TYR A N 1
ATOM 701 C CA . TYR A 1 91 ? -5.691 14.578 0.862 1 97.62 91 TYR A CA 1
ATOM 702 C C . TYR A 1 91 ? -5.891 15.609 -0.238 1 97.62 91 TYR A C 1
ATOM 704 O 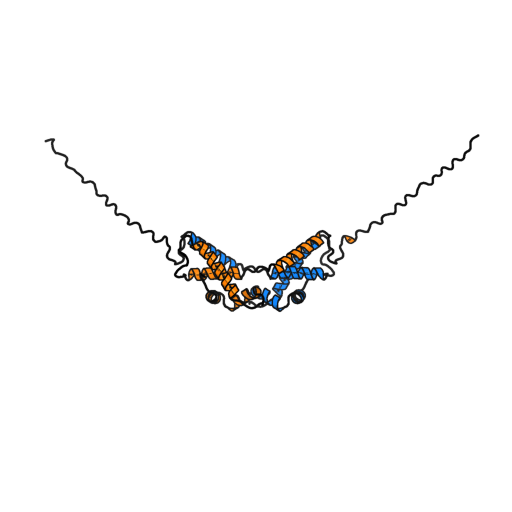O . TYR A 1 91 ? -5.199 16.625 -0.27 1 97.62 91 TYR A O 1
ATOM 712 N N . ARG A 1 92 ? -6.812 15.406 -1.065 1 97.56 92 ARG A N 1
ATOM 713 C CA . ARG A 1 92 ? -7.094 16.328 -2.154 1 97.56 92 ARG A CA 1
ATOM 714 C C . ARG A 1 92 ? -7.562 17.688 -1.617 1 97.56 92 ARG A C 1
ATOM 716 O O . ARG A 1 92 ? -7.18 18.734 -2.143 1 97.56 92 ARG A O 1
ATOM 723 N N . ASP A 1 93 ? -8.391 17.641 -0.618 1 97.56 93 ASP A N 1
ATOM 724 C CA . ASP A 1 93 ? -8.828 18.875 0.029 1 97.56 93 ASP A CA 1
ATOM 725 C C . ASP A 1 93 ? -7.645 19.641 0.613 1 97.56 93 ASP A C 1
ATOM 727 O O . ASP A 1 93 ? -7.582 20.875 0.511 1 97.56 93 ASP A O 1
ATOM 731 N N . THR A 1 94 ? -6.754 18.922 1.246 1 97.94 94 THR A N 1
ATOM 732 C CA . THR A 1 94 ? -5.543 19.531 1.797 1 97.94 94 THR A CA 1
ATOM 733 C C . THR A 1 94 ? -4.707 20.172 0.693 1 97.94 94 THR A C 1
ATOM 735 O O . THR A 1 94 ? -4.234 21.297 0.841 1 97.94 94 THR A O 1
ATOM 738 N N . VAL A 1 95 ? -4.551 19.516 -0.423 1 97.19 95 VAL A N 1
ATOM 739 C CA . VAL A 1 95 ? -3.785 20.047 -1.547 1 97.19 95 VAL A CA 1
ATOM 740 C C . VAL A 1 95 ? -4.449 21.312 -2.078 1 97.19 95 VAL A C 1
ATOM 742 O O . VAL A 1 95 ? -3.779 22.312 -2.33 1 97.19 95 VAL A O 1
ATOM 745 N N . ARG A 1 96 ? -5.734 21.203 -2.221 1 96.75 96 ARG A N 1
ATOM 746 C CA . ARG A 1 96 ? -6.477 22.391 -2.666 1 96.75 96 ARG A CA 1
ATOM 747 C C . ARG A 1 96 ? -6.273 23.562 -1.712 1 96.75 96 ARG A C 1
ATOM 749 O O . ARG A 1 96 ? -6.086 24.688 -2.148 1 96.75 96 ARG A O 1
ATOM 756 N N . TRP A 1 97 ? -6.324 23.312 -0.445 1 95.69 97 TRP A N 1
ATOM 757 C CA . TRP A 1 97 ? -6.098 24.344 0.57 1 95.69 97 TRP A CA 1
ATOM 758 C C . TRP A 1 97 ? -4.695 24.922 0.452 1 95.69 97 TRP A C 1
ATOM 760 O O . TRP A 1 97 ? -4.516 26.141 0.496 1 95.69 97 TRP A O 1
ATOM 770 N N . LEU A 1 98 ? -3.674 24.172 0.259 1 96.25 98 LEU A N 1
ATOM 771 C CA . LEU A 1 98 ? -2.289 24.609 0.111 1 96.25 98 LEU A CA 1
ATOM 772 C C . LEU A 1 98 ? -2.119 25.453 -1.14 1 96.25 98 LEU A C 1
ATOM 774 O O . LEU A 1 98 ? -1.365 26.438 -1.131 1 96.25 98 LEU A O 1
ATOM 778 N N . GLU A 1 99 ? -2.818 25.062 -2.146 1 95.12 99 GLU A N 1
ATOM 779 C CA . GLU A 1 99 ? -2.809 25.859 -3.365 1 95.12 99 GLU A CA 1
ATOM 780 C C . GLU A 1 99 ? -3.371 27.266 -3.107 1 95.12 99 GLU A C 1
ATOM 782 O O . GLU A 1 99 ? -2.84 28.25 -3.609 1 95.12 99 GLU A O 1
ATOM 787 N N . GLN A 1 100 ? -4.426 27.344 -2.381 1 94.88 100 GLN A N 1
ATOM 788 C CA . GLN A 1 100 ? -5.008 28.641 -2.018 1 94.88 100 GLN A CA 1
ATOM 789 C C . GLN A 1 100 ? -4.043 29.453 -1.164 1 94.88 100 GLN A C 1
ATOM 791 O O . GLN A 1 100 ? -3.979 30.672 -1.292 1 94.88 100 GLN A O 1
ATOM 796 N N . VAL A 1 101 ? -3.285 28.859 -0.317 1 92.81 101 VAL A N 1
ATOM 797 C CA . VAL A 1 101 ? -2.275 29.531 0.492 1 92.81 101 VAL A CA 1
ATOM 798 C C . VAL A 1 101 ? -1.176 30.078 -0.41 1 92.81 101 VAL A C 1
ATOM 800 O O . VAL A 1 101 ? -0.784 31.25 -0.278 1 92.81 101 VAL A O 1
ATOM 803 N N . ARG A 1 102 ? -0.695 29.25 -1.282 1 91.94 102 ARG A N 1
ATOM 804 C CA . ARG A 1 102 ? 0.326 29.656 -2.24 1 91.94 102 ARG A CA 1
ATOM 805 C C . ARG A 1 102 ? -0.128 30.875 -3.037 1 91.94 102 ARG A C 1
ATOM 807 O O . ARG A 1 102 ? 0.656 31.797 -3.273 1 91.94 102 ARG A O 1
ATOM 814 N N . ASP A 1 103 ? -1.376 30.906 -3.426 1 93.44 103 ASP A N 1
ATOM 815 C CA . ASP A 1 103 ? -1.928 31.953 -4.281 1 93.44 103 ASP A CA 1
ATOM 816 C C . ASP A 1 103 ? -2.326 33.188 -3.457 1 93.44 103 ASP A C 1
ATOM 818 O O . ASP A 1 103 ? -2.807 34.156 -4.008 1 93.44 103 ASP A O 1
ATOM 822 N N . GLY A 1 104 ? -2.17 33.156 -2.176 1 91 104 GLY A N 1
ATOM 823 C CA . GLY A 1 104 ? -2.445 34.281 -1.296 1 91 104 GLY A CA 1
ATOM 824 C C . GLY A 1 104 ? -3.922 34.438 -0.993 1 91 104 GLY A C 1
ATOM 825 O O . GLY A 1 104 ? -4.336 35.5 -0.467 1 91 104 GLY A O 1
ATOM 826 N N . LYS A 1 105 ? -4.691 33.406 -1.232 1 91.44 105 LYS A N 1
ATOM 827 C CA . LYS A 1 105 ? -6.137 33.5 -1.035 1 91.44 105 LYS A CA 1
ATOM 828 C C . LYS A 1 105 ? -6.516 33.094 0.389 1 91.44 105 LYS A C 1
ATOM 830 O O . LYS A 1 105 ? -7.582 33.469 0.881 1 91.44 105 LYS A O 1
ATOM 835 N N . THR A 1 106 ? -5.695 32.344 1.053 1 89.31 106 THR A N 1
ATOM 836 C CA . THR A 1 106 ? -5.938 31.859 2.408 1 89.31 106 THR A CA 1
ATOM 837 C C . THR A 1 106 ? -4.715 32.094 3.291 1 89.31 106 THR A C 1
ATOM 839 O O . THR A 1 106 ? -3.58 31.906 2.848 1 89.31 106 THR A O 1
ATOM 842 N N . ASP A 1 107 ? -4.969 32.562 4.449 1 83.75 107 ASP A N 1
ATOM 843 C CA . ASP A 1 107 ? -3.91 32.781 5.434 1 83.75 107 ASP A CA 1
ATOM 844 C C . ASP A 1 107 ? -3.713 31.531 6.309 1 83.75 107 ASP A C 1
ATOM 846 O O . ASP A 1 107 ? -4.629 31.125 7.02 1 83.75 107 ASP A O 1
ATOM 850 N N . PRO A 1 108 ? -2.592 30.922 6.293 1 85.06 108 PRO A N 1
ATOM 851 C CA . PRO A 1 108 ? -2.377 29.719 7.09 1 85.06 108 PRO A CA 1
ATOM 852 C C . PRO A 1 108 ? -2.139 30.016 8.57 1 85.06 108 PRO A C 1
ATOM 854 O O . PRO A 1 108 ? -1.903 29.094 9.359 1 85.06 108 PRO A O 1
ATOM 857 N N . GLY A 1 109 ? -2.254 31.281 8.984 1 80 109 GLY A N 1
ATOM 858 C CA . GLY A 1 109 ? -1.98 31.672 10.352 1 80 109 GLY A CA 1
ATOM 859 C C . GLY A 1 109 ? -0.521 32 10.594 1 80 109 GLY A C 1
ATOM 860 O O . GLY A 1 109 ? -0.017 31.844 11.711 1 80 109 GLY A O 1
ATOM 861 N N . VAL A 1 110 ? 0.226 32.281 9.539 1 75.44 110 VAL A N 1
ATOM 862 C CA . VAL A 1 110 ? 1.641 32.656 9.602 1 75.44 110 VAL A CA 1
ATOM 863 C C . VAL A 1 110 ? 1.845 34.062 9.062 1 75.44 110 VAL A C 1
ATOM 865 O O . VAL A 1 110 ? 1.15 34.5 8.141 1 75.44 110 VAL A O 1
ATOM 868 N N . GLU A 1 111 ? 2.564 34.906 9.789 1 66.88 111 GLU A N 1
ATOM 869 C CA . GLU A 1 111 ? 2.857 36.25 9.289 1 66.88 111 GLU A CA 1
ATOM 870 C C . GLU A 1 111 ? 3.557 36.188 7.93 1 66.88 111 GLU A C 1
ATOM 872 O O . GLU A 1 111 ? 4.508 35.406 7.75 1 66.88 111 GLU A O 1
ATOM 877 N N . SER A 1 112 ? 2.855 36.688 6.953 1 64.69 112 SER A N 1
ATOM 878 C CA . SER A 1 112 ? 3.395 36.719 5.598 1 64.69 112 SER A CA 1
ATOM 879 C C . SER A 1 112 ? 4.508 37.75 5.465 1 64.69 112 SER A C 1
ATOM 881 O O . SER A 1 112 ? 4.531 38.719 6.191 1 64.69 112 SER A O 1
ATOM 883 N N . ARG A 1 113 ? 5.598 37.375 4.797 1 62.75 113 ARG A N 1
ATOM 884 C CA . ARG A 1 113 ? 6.59 38.406 4.457 1 62.75 113 ARG A CA 1
ATOM 885 C C . ARG A 1 113 ? 5.938 39.594 3.773 1 62.75 113 ARG A C 1
ATOM 887 O O . ARG A 1 113 ? 6.363 40.75 3.971 1 62.75 113 ARG A O 1
ATOM 894 N N . THR A 1 114 ? 5.039 39.312 2.803 1 54.38 114 THR A N 1
ATOM 895 C CA . THR A 1 114 ? 4.57 40.406 1.976 1 54.38 114 THR A CA 1
ATOM 896 C C . THR A 1 114 ? 3.666 41.344 2.781 1 54.38 114 THR A C 1
ATOM 898 O O . THR A 1 114 ? 3.346 42.438 2.334 1 54.38 114 THR A O 1
ATOM 901 N N . ALA A 1 115 ? 3.121 40.906 3.912 1 52.34 115 ALA A N 1
ATOM 902 C CA . ALA A 1 115 ? 2.248 41.875 4.598 1 52.34 115 ALA A CA 1
ATOM 903 C C . ALA A 1 115 ? 3.016 43.125 5.004 1 52.34 115 ALA A C 1
ATOM 905 O O . ALA A 1 115 ? 2.451 44.031 5.613 1 52.34 115 ALA A O 1
ATOM 906 N N . ALA A 1 116 ? 4.309 43 4.98 1 46.78 116 ALA A N 1
ATOM 907 C CA . ALA A 1 116 ? 4.859 44.312 5.285 1 46.78 116 ALA A CA 1
ATOM 908 C C . ALA A 1 116 ? 4.512 45.312 4.191 1 46.78 116 ALA A C 1
ATOM 910 O O . ALA A 1 116 ? 5.316 46.188 3.867 1 46.78 116 ALA A O 1
ATOM 911 N N . SER A 1 117 ? 3.656 44.938 3.262 1 44.78 117 SER A N 1
ATOM 912 C CA . SER A 1 117 ? 3.527 46.156 2.443 1 44.78 117 SER A CA 1
ATOM 913 C C . SER A 1 117 ? 3.104 47.344 3.285 1 44.78 117 SER A C 1
ATOM 915 O O . SER A 1 117 ? 2.139 47.281 4.047 1 44.78 117 SER A O 1
ATOM 917 N N . PRO A 1 118 ? 3.988 48.25 3.611 1 41.03 118 PRO A N 1
ATOM 918 C CA . PRO A 1 118 ? 3.57 49.531 4.203 1 41.03 118 PRO A CA 1
ATOM 919 C C . PRO A 1 118 ? 2.225 50 3.67 1 41.03 118 PRO A C 1
ATOM 921 O O . PRO A 1 118 ? 1.95 49.875 2.475 1 41.03 118 PRO A O 1
ATOM 924 N N . GLU A 1 119 ? 1.065 49.688 4.281 1 40.75 119 GLU A N 1
ATOM 925 C CA . GLU A 1 119 ? -0.036 50.594 3.947 1 40.75 119 GLU A CA 1
ATOM 926 C C . GLU A 1 119 ? 0.48 51.938 3.453 1 40.75 119 GLU A C 1
ATOM 928 O O . GLU A 1 119 ? 1.241 52.594 4.152 1 40.75 119 GLU A O 1
ATOM 933 N N . GLY A 1 120 ? 0.951 52 2.248 1 40.62 120 GLY A N 1
ATOM 934 C CA . GLY A 1 120 ? 1.187 53.312 1.694 1 40.62 120 GLY A CA 1
ATOM 935 C C . GLY A 1 120 ? 0.319 54.406 2.324 1 40.62 120 GLY A C 1
ATOM 936 O O . GLY A 1 120 ? -0.858 54.156 2.605 1 40.62 120 GLY A O 1
ATOM 937 N N . GLU A 1 121 ? 0.892 55.281 3.217 1 38.88 121 GLU A N 1
ATOM 938 C CA . GLU A 1 121 ? 0.389 56.594 3.619 1 38.88 121 GLU A CA 1
ATOM 939 C C . GLU A 1 121 ? -0.408 57.25 2.492 1 38.88 121 GLU A C 1
ATOM 941 O O . GLU A 1 121 ? 0.121 57.469 1.405 1 38.88 121 GLU A O 1
ATOM 946 N N . ASP A 1 122 ? -1.62 56.844 2.266 1 40.75 122 ASP A N 1
ATOM 947 C CA . ASP A 1 122 ? -2.473 57.781 1.562 1 40.75 122 ASP A CA 1
ATOM 948 C C . ASP A 1 122 ? -2.014 59.219 1.814 1 40.75 122 ASP A C 1
ATOM 950 O O . ASP A 1 122 ? -2.098 59.719 2.939 1 40.75 122 ASP A O 1
ATOM 954 N N . LEU A 1 123 ? -0.884 59.625 1.247 1 39 123 LEU A N 1
ATOM 955 C CA . LEU A 1 123 ? -0.539 61.031 1.112 1 39 123 LEU A CA 1
ATOM 956 C C . LEU A 1 123 ? -1.785 61.875 0.87 1 39 123 LEU A C 1
ATOM 958 O O . LEU A 1 123 ? -2.541 61.625 -0.069 1 39 123 LEU A O 1
ATOM 962 N N . VAL A 1 124 ? -2.467 62.312 1.928 1 43.88 124 VAL A N 1
ATOM 963 C CA . VAL A 1 124 ? -3.414 63.406 1.899 1 43.88 124 VAL A CA 1
ATOM 964 C C . VAL A 1 124 ? -2.957 64.438 0.884 1 43.88 124 VAL A C 1
ATOM 966 O O . VAL A 1 124 ? -1.893 65.062 1.042 1 43.88 124 VAL A O 1
ATOM 969 N N . GLN A 1 125 ? -2.939 64.188 -0.463 1 40.56 125 GLN A N 1
ATOM 970 C CA . GLN A 1 125 ? -2.779 65.312 -1.431 1 40.56 125 GLN A CA 1
ATOM 971 C C . GLN A 1 125 ? -3.607 66.5 -1.037 1 40.56 125 GLN A C 1
ATOM 973 O O . GLN A 1 125 ? -4.836 66.5 -1.116 1 40.56 125 GLN A O 1
ATOM 978 N N . VAL A 1 126 ? -3.193 67.188 -0.021 1 41 126 VAL A N 1
ATOM 979 C CA . VAL A 1 126 ? -3.721 68.562 0.241 1 41 126 VAL A CA 1
ATOM 980 C C . VAL A 1 126 ? -3.732 69.375 -1.051 1 41 126 VAL A C 1
ATOM 982 O O . VAL A 1 126 ? -2.676 69.688 -1.614 1 41 126 VAL A O 1
ATOM 985 N N . GLN A 1 127 ? -4.609 69.062 -2.021 1 39.59 127 GLN A N 1
ATOM 986 C CA . GLN A 1 127 ? -4.859 70 -3.125 1 39.59 127 GLN A CA 1
ATOM 987 C C . GLN A 1 127 ? -5.055 71.438 -2.621 1 39.59 127 GLN A C 1
ATOM 989 O O . GLN A 1 127 ? -6.004 71.688 -1.886 1 39.59 127 GLN A O 1
ATOM 994 N N . SER A 1 128 ? -3.949 72.062 -2.318 1 40.91 128 SER A N 1
ATOM 995 C CA . SER A 1 128 ? -3.994 73.5 -2.057 1 40.91 128 SER A CA 1
ATOM 996 C C . SER A 1 128 ? -4.734 74.25 -3.164 1 40.91 128 SER A C 1
ATOM 998 O O . SER A 1 128 ? -4.5 74 -4.348 1 40.91 128 SER A O 1
ATOM 1000 N N . ASP A 1 129 ? -6.055 74.562 -2.998 1 42.31 129 ASP A N 1
ATOM 1001 C CA . ASP A 1 129 ? -6.824 75.5 -3.844 1 42.31 129 ASP A CA 1
ATOM 1002 C C . ASP A 1 129 ? -5.984 76.688 -4.285 1 42.31 129 ASP A C 1
ATOM 1004 O O . ASP A 1 129 ? -5.188 77.188 -3.506 1 42.31 129 ASP A O 1
ATOM 1008 N N . PRO A 1 130 ? -5.66 76.812 -5.598 1 45.38 130 PRO A N 1
ATOM 1009 C CA . PRO A 1 130 ? -4.922 78 -6.094 1 45.38 130 PRO A CA 1
ATOM 1010 C C . PRO A 1 130 ? -5.469 79.312 -5.551 1 45.38 130 PRO A C 1
ATOM 1012 O O . PRO A 1 130 ? -6.648 79.375 -5.199 1 45.38 130 PRO A O 1
ATOM 1015 N N . PRO A 1 131 ? -4.637 80.125 -4.996 1 45.47 131 PRO A N 1
ATOM 1016 C CA . PRO A 1 131 ? -5.062 81.438 -4.496 1 45.47 131 PRO A CA 1
ATOM 1017 C C . PRO A 1 131 ? -5.828 82.25 -5.543 1 45.47 131 PRO A C 1
ATOM 1019 O O . PRO A 1 131 ? -5.508 82.188 -6.734 1 45.47 131 PRO A O 1
ATOM 1022 N N . VAL A 1 132 ? -7.191 82.312 -5.5 1 44.03 132 VAL A N 1
ATOM 1023 C CA . VAL A 1 132 ? -8.031 83.188 -6.297 1 44.03 132 VAL A CA 1
ATOM 1024 C C . VAL A 1 132 ? -7.449 84.625 -6.293 1 44.03 132 VAL A C 1
ATOM 1026 O O . VAL A 1 132 ? -7.348 85.25 -5.242 1 44.03 132 VAL A O 1
ATOM 1029 N N . PHE A 1 133 ? -6.332 84.875 -6.953 1 45.84 133 PHE A N 1
ATOM 1030 C CA . PHE A 1 133 ? -5.84 86.25 -7.148 1 45.84 133 PHE A CA 1
ATOM 1031 C C . PHE A 1 133 ? -6.914 87.125 -7.793 1 45.84 133 PHE A C 1
ATOM 1033 O O . PHE A 1 133 ? -7.172 87 -8.992 1 45.84 133 PHE A O 1
ATOM 1040 N N . SER A 1 134 ? -8.148 87.25 -7.207 1 39.03 134 SER A N 1
ATOM 1041 C CA . SER A 1 134 ? -9.133 88.125 -7.781 1 39.03 134 SER A CA 1
ATOM 1042 C C . SER A 1 134 ? -8.562 89.562 -7.938 1 39.03 134 SER A C 1
ATOM 1044 O O . SER A 1 134 ? -8.734 90.438 -7.059 1 39.03 134 SER A O 1
ATOM 1046 N N . ARG A 1 135 ? -7.32 89.812 -8.086 1 38.34 135 ARG A N 1
ATOM 1047 C CA . ARG A 1 135 ? -7.137 91.312 -8.016 1 38.34 135 ARG A CA 1
ATOM 1048 C C . ARG A 1 135 ? -7.73 92 -9.242 1 38.34 135 ARG A C 1
ATOM 1050 O O . ARG A 1 135 ? -7.094 92.062 -10.297 1 38.34 135 ARG A O 1
ATOM 1057 N N . LYS A 1 136 ? -8.883 91.625 -9.812 1 37.75 136 LYS A N 1
ATOM 1058 C CA . LYS A 1 136 ? -9.219 92.5 -10.977 1 37.75 136 LYS A CA 1
ATOM 1059 C C . LYS A 1 136 ? -9.148 93.938 -10.633 1 37.75 136 LYS A C 1
ATOM 1061 O O . LYS A 1 136 ? -9.789 94.438 -9.68 1 37.75 136 LYS A O 1
ATOM 1066 N N . GLN A 1 137 ? -8.039 94.625 -11.086 1 38.5 137 GLN A N 1
ATOM 1067 C CA . GLN A 1 137 ? -7.812 96.062 -11.172 1 38.5 137 GLN A CA 1
ATOM 1068 C C . GLN A 1 137 ? -9.016 96.812 -11.797 1 38.5 137 GLN A C 1
ATOM 1070 O O . GLN A 1 137 ? -9.484 96.375 -12.867 1 38.5 137 GLN A O 1
ATOM 1075 N N . LYS A 1 138 ? -9.859 97.5 -11.078 1 36.84 138 LYS A N 1
ATOM 1076 C CA . LYS A 1 138 ? -10.898 98.5 -11.312 1 36.84 138 LYS A CA 1
ATOM 1077 C C . LYS A 1 138 ? -10.375 99.625 -12.203 1 36.84 138 LYS A C 1
ATOM 1079 O O . LYS A 1 138 ? -11.016 100.625 -12.328 1 36.84 138 LYS A O 1
ATOM 1084 N N . GLY A 1 139 ? -9.453 99.375 -13.234 1 32.94 139 GLY A N 1
ATOM 1085 C CA . GLY A 1 139 ? -9.164 100.688 -13.867 1 32.94 139 GLY A CA 1
ATOM 1086 C C . GLY A 1 139 ? -10.398 101.375 -14.438 1 32.94 139 GLY A C 1
ATOM 1087 O O . GLY A 1 139 ? -10.328 102.5 -14.922 1 32.94 139 GLY A O 1
ATOM 1088 N N . PHE A 1 140 ? -11.609 100.688 -14.859 1 33.53 140 PHE A N 1
ATOM 1089 C CA . PHE A 1 140 ? -12.328 101.5 -15.828 1 33.53 140 PHE A CA 1
ATOM 1090 C C . PHE A 1 140 ? -12.961 102.688 -15.156 1 33.53 140 PHE A C 1
ATOM 1092 O O . PHE A 1 140 ? -13.367 103.688 -15.828 1 33.53 140 PHE A O 1
ATOM 1099 N N . ILE A 1 141 ? -13.047 102.875 -13.859 1 25.81 141 ILE A N 1
ATOM 1100 C CA . ILE A 1 141 ? -13.539 104.25 -13.719 1 25.81 141 ILE A CA 1
ATOM 1101 C C . ILE A 1 141 ? -12.414 105.188 -14.016 1 25.81 141 ILE A C 1
ATOM 1103 O O . ILE A 1 141 ? -11.273 105 -13.586 1 25.81 141 ILE A O 1
ATOM 1107 N N . MET B 1 1 ? 12.531 21.078 8.656 1 78.69 1 MET B N 1
ATOM 1108 C CA . MET B 1 1 ? 11.719 21 9.859 1 78.69 1 MET B CA 1
ATOM 1109 C C . MET B 1 1 ? 10.391 20.312 9.57 1 78.69 1 MET B C 1
ATOM 1111 O O . MET B 1 1 ? 9.82 20.469 8.492 1 78.69 1 MET B O 1
ATOM 1115 N N . ASN B 1 2 ? 9.898 19.281 10.469 1 90.56 2 ASN B N 1
ATOM 1116 C CA . ASN B 1 2 ? 8.594 18.656 10.312 1 90.56 2 ASN B CA 1
ATOM 1117 C C . ASN B 1 2 ? 7.488 19.5 10.953 1 90.56 2 ASN B C 1
ATOM 1119 O O . ASN B 1 2 ? 7.652 20 12.055 1 90.56 2 ASN B O 1
ATOM 1123 N N . TYR B 1 3 ? 6.457 19.703 10.227 1 97.06 3 TYR B N 1
ATOM 1124 C CA . TYR B 1 3 ? 5.305 20.438 10.727 1 97.06 3 TYR B CA 1
ATOM 1125 C C . TYR B 1 3 ? 4.543 19.641 11.773 1 97.06 3 TYR B C 1
ATOM 1127 O O . TYR B 1 3 ? 3.764 20.188 12.547 1 97.06 3 TYR B O 1
ATOM 1135 N N . ALA B 1 4 ? 4.727 18.438 11.844 1 98 4 ALA B N 1
ATOM 1136 C CA . ALA B 1 4 ? 4.004 17.531 12.742 1 98 4 ALA B CA 1
ATOM 1137 C C . ALA B 1 4 ? 4.914 16.406 13.242 1 98 4 ALA B C 1
ATOM 1139 O O . ALA B 1 4 ? 5.973 16.156 12.664 1 98 4 ALA B O 1
ATOM 1140 N N . THR B 1 5 ? 4.527 15.781 14.352 1 97.94 5 THR B N 1
ATOM 1141 C CA . THR B 1 5 ? 5.289 14.695 14.945 1 97.94 5 THR B CA 1
ATOM 1142 C C . THR B 1 5 ? 4.496 13.391 14.914 1 97.94 5 THR B C 1
ATOM 1144 O O . THR B 1 5 ? 3.314 13.391 14.562 1 97.94 5 THR B O 1
ATOM 1147 N N . VAL B 1 6 ? 5.219 12.289 15.305 1 98.38 6 VAL B N 1
ATOM 1148 C CA . VAL B 1 6 ? 4.547 11 15.398 1 98.38 6 VAL B CA 1
ATOM 1149 C C . VAL B 1 6 ? 3.426 11.07 16.438 1 98.38 6 VAL B C 1
ATOM 1151 O O . VAL B 1 6 ? 2.357 10.484 16.25 1 98.38 6 VAL B O 1
ATOM 1154 N N . ASN B 1 7 ? 3.682 11.805 17.484 1 98.06 7 ASN B N 1
ATOM 1155 C CA . ASN B 1 7 ? 2.646 11.984 18.5 1 98.06 7 ASN B CA 1
ATOM 1156 C C . ASN B 1 7 ? 1.414 12.68 17.922 1 98.06 7 ASN B C 1
ATOM 1158 O O . ASN B 1 7 ? 0.285 12.367 18.312 1 98.06 7 ASN B O 1
ATOM 1162 N N . ASP B 1 8 ? 1.624 13.617 17.031 1 97.94 8 ASP B N 1
ATOM 1163 C CA . ASP B 1 8 ? 0.506 14.289 16.391 1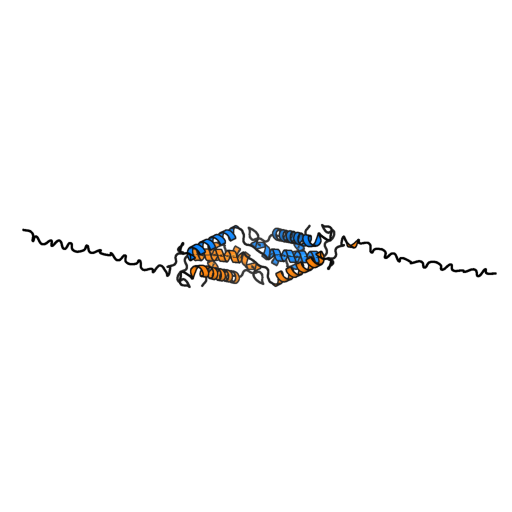 97.94 8 ASP B CA 1
ATOM 1164 C C . ASP B 1 8 ? -0.302 13.312 15.531 1 97.94 8 ASP B C 1
ATOM 1166 O O . ASP B 1 8 ? -1.534 13.367 15.523 1 97.94 8 ASP B O 1
ATOM 1170 N N . LEU B 1 9 ? 0.384 12.453 14.781 1 98 9 LEU B N 1
ATOM 1171 C CA . LEU B 1 9 ? -0.288 11.422 14 1 98 9 LEU B CA 1
ATOM 1172 C C . LEU B 1 9 ? -1.122 10.516 14.898 1 98 9 LEU B C 1
ATOM 1174 O O . LEU B 1 9 ? -2.283 10.227 14.594 1 98 9 LEU B O 1
ATOM 1178 N N . CYS B 1 10 ? -0.469 10.109 16.031 1 98.19 10 CYS B N 1
ATOM 1179 C CA . CYS B 1 10 ? -1.14 9.195 16.938 1 98.19 10 CYS B CA 1
ATOM 1180 C C . CYS B 1 10 ? -2.371 9.844 17.562 1 98.19 10 CYS B C 1
ATOM 1182 O O . CYS B 1 10 ? -3.391 9.188 17.766 1 98.19 10 CYS B O 1
ATOM 1184 N N . ALA B 1 11 ? -2.256 11.109 17.875 1 97.69 11 ALA B N 1
ATOM 1185 C CA . ALA B 1 11 ? -3.385 11.836 18.453 1 97.69 11 ALA B CA 1
ATOM 1186 C C . ALA B 1 11 ? -4.551 11.898 17.469 1 97.69 11 ALA B C 1
ATOM 1188 O O . ALA B 1 11 ? -5.715 11.844 17.875 1 97.69 11 ALA B O 1
ATOM 1189 N N . ARG B 1 12 ? -4.285 11.938 16.203 1 96.75 12 ARG B N 1
ATOM 1190 C CA . ARG B 1 12 ? -5.32 12.102 15.188 1 96.75 12 ARG B CA 1
ATOM 1191 C C . ARG B 1 12 ? -5.855 10.75 14.734 1 96.75 12 ARG B C 1
ATOM 1193 O O . ARG B 1 12 ? -7.059 10.594 14.5 1 96.75 12 ARG B O 1
ATOM 1200 N N . TYR B 1 13 ? -5.039 9.703 14.531 1 96.31 13 TYR B N 1
ATOM 1201 C CA . TYR B 1 13 ? -5.457 8.461 13.891 1 96.31 13 TYR B CA 1
ATOM 1202 C C . TYR B 1 13 ? -5.27 7.273 14.836 1 96.31 13 TYR B C 1
ATOM 1204 O O . TYR B 1 13 ? -5.68 6.156 14.516 1 96.31 13 TYR B O 1
ATOM 1212 N N . THR B 1 14 ? -4.531 7.422 15.945 1 96.5 14 THR B N 1
ATOM 1213 C CA . THR B 1 14 ? -4.289 6.461 17.016 1 96.5 14 THR B CA 1
ATOM 1214 C C . THR B 1 14 ? -2.996 5.688 16.766 1 96.5 14 THR B C 1
ATOM 1216 O O . THR B 1 14 ? -2.611 5.469 15.617 1 96.5 14 THR B O 1
ATOM 1219 N N . ARG B 1 15 ? -2.377 5.293 17.828 1 97.38 15 ARG B N 1
ATOM 1220 C CA . ARG B 1 15 ? -1.156 4.496 17.797 1 97.38 15 ARG B CA 1
ATOM 1221 C C . ARG B 1 15 ? -1.407 3.135 17.156 1 97.38 15 ARG B C 1
ATOM 1223 O O . ARG B 1 15 ? -0.596 2.662 16.359 1 97.38 15 ARG B O 1
ATOM 1230 N N . THR B 1 16 ? -2.541 2.504 17.422 1 96 16 THR B N 1
ATOM 1231 C CA . THR B 1 16 ? -2.885 1.186 16.891 1 96 16 THR B CA 1
ATOM 1232 C C . THR B 1 16 ? -2.906 1.197 15.367 1 96 16 THR B C 1
ATOM 1234 O O . THR B 1 16 ? -2.303 0.335 14.727 1 96 16 THR B O 1
ATOM 1237 N N . ARG B 1 17 ? -3.535 2.168 14.75 1 95.31 17 ARG B N 1
ATOM 1238 C CA . ARG B 1 17 ? -3.639 2.256 13.297 1 95.31 17 ARG B CA 1
ATOM 1239 C C . ARG B 1 17 ? -2.279 2.537 12.672 1 95.31 17 ARG B C 1
ATOM 1241 O O . ARG B 1 17 ? -1.951 1.986 11.617 1 95.31 17 ARG B O 1
ATOM 1248 N N . LEU B 1 18 ? -1.547 3.371 13.312 1 97.25 18 LEU B N 1
ATOM 1249 C CA . LEU B 1 18 ? -0.209 3.662 12.805 1 97.25 18 LEU B CA 1
ATOM 1250 C C . LEU B 1 18 ? 0.656 2.406 12.805 1 97.25 18 LEU B C 1
ATOM 1252 O O . LEU B 1 18 ? 1.387 2.152 11.844 1 97.25 18 LEU B O 1
ATOM 1256 N N . ASP B 1 19 ? 0.563 1.632 13.875 1 96.38 19 ASP B N 1
ATOM 1257 C CA . ASP B 1 19 ? 1.335 0.396 13.969 1 96.38 19 ASP B CA 1
ATOM 1258 C C . ASP B 1 19 ? 0.953 -0.579 12.859 1 96.38 19 ASP B C 1
ATOM 1260 O O . ASP B 1 19 ? 1.823 -1.198 12.242 1 96.38 19 ASP B O 1
ATOM 1264 N N . ILE B 1 20 ? -0.294 -0.667 12.656 1 94.44 20 ILE B N 1
ATOM 1265 C CA . ILE B 1 20 ? -0.792 -1.551 11.602 1 94.44 20 ILE B CA 1
ATOM 1266 C C . ILE B 1 20 ? -0.217 -1.126 10.258 1 94.44 20 ILE B C 1
ATOM 1268 O O . ILE B 1 20 ? 0.224 -1.968 9.469 1 94.44 20 ILE B O 1
ATOM 1272 N N . LEU B 1 21 ? -0.121 0.144 9.914 1 94.31 21 LEU B N 1
ATOM 1273 C CA . LEU B 1 21 ? 0.296 0.662 8.617 1 94.31 21 LEU B CA 1
ATOM 1274 C C . LEU B 1 21 ? 1.801 0.504 8.422 1 94.31 21 LEU B C 1
ATOM 1276 O O . LEU B 1 21 ? 2.275 0.368 7.293 1 94.31 21 LEU B O 1
ATOM 1280 N N . THR B 1 22 ? 2.543 0.5 9.5 1 95.5 22 THR B N 1
ATOM 1281 C CA . THR B 1 22 ? 3.994 0.53 9.359 1 95.5 22 THR B CA 1
ATOM 1282 C C . THR B 1 22 ? 4.57 -0.881 9.406 1 95.5 22 THR B C 1
ATOM 1284 O O . THR B 1 22 ? 5.688 -1.116 8.93 1 95.5 22 THR B O 1
ATOM 1287 N N . ARG B 1 23 ? 3.877 -1.834 9.883 1 93.56 23 ARG B N 1
ATOM 1288 C CA . ARG B 1 23 ? 4.363 -3.199 10.047 1 93.56 23 ARG B CA 1
ATOM 1289 C C . ARG B 1 23 ? 4.801 -3.789 8.711 1 93.56 23 ARG B C 1
ATOM 1291 O O . ARG B 1 23 ? 5.914 -4.305 8.586 1 93.56 23 ARG B O 1
ATOM 1298 N N . PRO B 1 24 ? 3.984 -3.648 7.688 1 91.56 24 PRO B N 1
ATOM 1299 C CA . PRO B 1 24 ? 4.375 -4.281 6.426 1 91.56 24 PRO B CA 1
ATOM 1300 C C . PRO B 1 24 ? 5.57 -3.59 5.766 1 91.56 24 PRO B C 1
ATOM 1302 O O . PRO B 1 24 ? 6.148 -4.125 4.816 1 91.56 24 PRO B O 1
ATOM 1305 N N . LYS B 1 25 ? 5.938 -2.496 6.281 1 91.06 25 LYS B N 1
ATOM 1306 C CA . LYS B 1 25 ? 6.965 -1.686 5.629 1 91.06 25 LYS B CA 1
ATOM 1307 C C . LYS B 1 25 ? 8.328 -1.898 6.277 1 91.06 25 LYS B C 1
ATOM 1309 O O . LYS B 1 25 ? 9.305 -1.243 5.91 1 91.06 25 LYS B O 1
ATOM 1314 N N . THR B 1 26 ? 8.367 -2.758 7.242 1 90.06 26 THR B N 1
ATOM 1315 C CA . THR B 1 26 ? 9.625 -3.049 7.926 1 90.06 26 THR B CA 1
ATOM 1316 C C . THR B 1 26 ? 10.078 -4.477 7.641 1 90.06 26 THR B C 1
ATOM 1318 O O . THR B 1 26 ? 9.258 -5.352 7.355 1 90.06 26 THR B O 1
ATOM 1321 N N . ALA B 1 27 ? 11.328 -4.711 7.785 1 85.5 27 ALA B N 1
ATOM 1322 C CA . ALA B 1 27 ? 11.906 -6.012 7.461 1 85.5 27 ALA B CA 1
ATOM 1323 C C . ALA B 1 27 ? 11.461 -7.074 8.469 1 85.5 27 ALA B C 1
ATOM 1325 O O . ALA B 1 27 ? 11.242 -8.227 8.102 1 85.5 27 ALA B O 1
ATOM 1326 N N . ASP B 1 28 ? 11.266 -6.727 9.703 1 89.94 28 ASP B N 1
ATOM 1327 C CA . ASP B 1 28 ? 10.953 -7.707 10.734 1 89.94 28 ASP B CA 1
ATOM 1328 C C . ASP B 1 28 ? 9.453 -7.762 11.008 1 89.94 28 ASP B C 1
ATOM 1330 O O . ASP B 1 28 ? 9.008 -8.461 11.922 1 89.94 28 ASP B O 1
ATOM 1334 N N . GLY B 1 29 ? 8.68 -6.949 10.336 1 90.31 29 GLY B N 1
ATOM 1335 C CA . GLY B 1 29 ? 7.23 -6.977 10.477 1 90.31 29 GLY B CA 1
ATOM 1336 C C . GLY B 1 29 ? 6.734 -6.289 11.734 1 90.31 29 GLY B C 1
ATOM 1337 O O . GLY B 1 29 ? 5.605 -6.512 12.164 1 90.31 29 GLY B O 1
ATOM 1338 N N . GLN B 1 30 ? 7.672 -5.52 12.398 1 94.25 30 GLN B N 1
ATOM 1339 C CA . GLN B 1 30 ? 7.289 -4.781 13.594 1 94.25 30 GLN B CA 1
ATOM 1340 C C . GLN B 1 30 ? 7.008 -3.316 13.266 1 94.25 30 GLN B C 1
ATOM 1342 O O . GLN B 1 30 ? 7.559 -2.77 12.312 1 94.25 30 GLN B O 1
ATOM 1347 N N . PRO B 1 31 ? 6.102 -2.787 14.07 1 95.12 31 PRO B N 1
ATOM 1348 C CA . PRO B 1 31 ? 5.883 -1.353 13.867 1 95.12 31 PRO B CA 1
ATOM 1349 C C . PRO B 1 31 ? 7.16 -0.533 14.055 1 95.12 31 PRO B C 1
ATOM 1351 O O . PRO B 1 31 ? 8.008 -0.885 14.875 1 95.12 31 PRO B O 1
ATOM 1354 N N . ASP B 1 32 ? 7.312 0.562 13.258 1 95.69 32 ASP B N 1
ATOM 1355 C CA . ASP B 1 32 ? 8.508 1.401 13.312 1 95.69 32 ASP B CA 1
ATOM 1356 C C . ASP B 1 32 ? 8.156 2.871 13.094 1 95.69 32 ASP B C 1
ATOM 1358 O O . ASP B 1 32 ? 7.691 3.246 12.016 1 95.69 32 ASP B O 1
ATOM 1362 N N . ASP B 1 33 ? 8.461 3.668 14.031 1 97.5 33 ASP B N 1
ATOM 1363 C CA . ASP B 1 33 ? 8.172 5.094 13.945 1 97.5 33 ASP B CA 1
ATOM 1364 C C . ASP B 1 33 ? 9.023 5.766 12.867 1 97.5 33 ASP B C 1
ATOM 1366 O O . ASP B 1 33 ? 8.68 6.848 12.383 1 97.5 33 ASP B O 1
ATOM 1370 N N . ALA B 1 34 ? 10.109 5.148 12.531 1 97.25 34 ALA B N 1
ATOM 1371 C CA . ALA B 1 34 ? 10.961 5.738 11.5 1 97.25 34 ALA B CA 1
ATOM 1372 C C . ALA B 1 34 ? 10.219 5.844 10.172 1 97.25 34 ALA B C 1
ATOM 1374 O O . ALA B 1 34 ? 10.445 6.777 9.398 1 97.25 34 ALA B O 1
ATOM 1375 N N . VAL B 1 35 ? 9.359 4.891 9.922 1 96.38 35 VAL B N 1
ATOM 1376 C CA . VAL B 1 35 ? 8.555 4.918 8.711 1 96.38 35 VAL B CA 1
ATOM 1377 C C . VAL B 1 35 ? 7.625 6.133 8.734 1 96.38 35 VAL B C 1
ATOM 1379 O O . VAL B 1 35 ? 7.504 6.848 7.734 1 96.38 35 VAL B O 1
ATOM 1382 N N . ALA B 1 36 ? 6.988 6.34 9.828 1 97.75 36 ALA B N 1
ATOM 1383 C CA . ALA B 1 36 ? 6.094 7.48 9.984 1 97.75 36 ALA B CA 1
ATOM 1384 C C . ALA B 1 36 ? 6.863 8.797 9.922 1 97.75 36 ALA B C 1
ATOM 1386 O O . ALA B 1 36 ? 6.395 9.766 9.32 1 97.75 36 ALA B O 1
ATOM 1387 N N . GLU B 1 37 ? 8.016 8.828 10.523 1 98.19 37 GLU B N 1
ATOM 1388 C CA . GLU B 1 37 ? 8.852 10.023 10.5 1 98.19 37 GLU B CA 1
ATOM 1389 C C . GLU B 1 37 ? 9.25 10.383 9.07 1 98.19 37 GLU B C 1
ATOM 1391 O O . GLU B 1 37 ? 9.258 11.562 8.703 1 98.19 37 GLU B O 1
ATOM 1396 N N . GLN B 1 38 ? 9.547 9.406 8.312 1 97.38 38 GLN B N 1
ATOM 1397 C CA . GLN B 1 38 ? 9.891 9.656 6.914 1 97.38 38 GLN B CA 1
ATOM 1398 C C . GLN B 1 38 ? 8.688 10.219 6.152 1 97.38 38 GLN B C 1
ATOM 1400 O O . GLN B 1 38 ? 8.836 11.148 5.359 1 97.38 38 GLN B O 1
ATOM 1405 N N . ALA B 1 39 ? 7.496 9.633 6.363 1 97.62 39 ALA B N 1
ATOM 1406 C CA . ALA B 1 39 ? 6.285 10.141 5.723 1 97.62 39 ALA B CA 1
ATOM 1407 C C . ALA B 1 39 ? 6.02 11.586 6.121 1 97.62 39 ALA B C 1
ATOM 1409 O O . ALA B 1 39 ? 5.637 12.414 5.285 1 97.62 39 ALA B O 1
ATOM 1410 N N . LEU B 1 40 ? 6.281 11.891 7.387 1 98.56 40 LEU B N 1
ATOM 1411 C CA . LEU B 1 40 ? 6.094 13.242 7.883 1 98.56 40 LEU B CA 1
ATOM 1412 C C . LEU B 1 40 ? 7.109 14.195 7.258 1 98.56 40 LEU B C 1
ATOM 1414 O O . LEU B 1 40 ? 6.773 15.336 6.922 1 98.56 40 LEU B O 1
ATOM 1418 N N . ALA B 1 41 ? 8.336 13.758 7.121 1 98.19 41 ALA B N 1
ATOM 1419 C CA . ALA B 1 41 ? 9.359 14.57 6.473 1 98.19 41 ALA B CA 1
ATOM 1420 C C . ALA B 1 41 ? 8.992 14.859 5.02 1 98.19 41 ALA B C 1
ATOM 1422 O O . ALA B 1 41 ? 9.102 16 4.562 1 98.19 41 ALA B O 1
ATOM 1423 N N . ASP B 1 42 ? 8.531 13.852 4.328 1 97.88 42 ASP B N 1
ATOM 1424 C CA . ASP B 1 42 ? 8.109 14.016 2.943 1 97.88 42 ASP B CA 1
ATOM 1425 C C . ASP B 1 42 ? 6.918 14.977 2.846 1 97.88 42 ASP B C 1
ATOM 1427 O O . ASP B 1 42 ? 6.875 15.828 1.956 1 97.88 42 ASP B O 1
ATOM 1431 N N . ALA B 1 43 ? 5.98 14.773 3.723 1 98.31 43 ALA B N 1
ATOM 1432 C CA . ALA B 1 43 ? 4.812 15.648 3.762 1 98.31 43 ALA B CA 1
ATOM 1433 C C . ALA B 1 43 ? 5.219 17.094 4.047 1 98.31 43 ALA B C 1
ATOM 1435 O O . ALA B 1 43 ? 4.703 18.031 3.424 1 98.31 43 ALA B O 1
ATOM 1436 N N . SER B 1 44 ? 6.129 17.281 4.969 1 98.38 44 SER B N 1
ATOM 1437 C CA . SER B 1 44 ? 6.605 18.625 5.312 1 98.38 44 SER B CA 1
ATOM 1438 C C . SER B 1 44 ? 7.301 19.281 4.125 1 98.38 44 SER B C 1
ATOM 1440 O O . SER B 1 44 ? 7.078 20.453 3.848 1 98.38 44 SER B O 1
ATOM 1442 N N . ALA B 1 45 ? 8.141 18.516 3.438 1 97.44 45 ALA B N 1
ATOM 1443 C CA . ALA B 1 45 ? 8.797 19.031 2.236 1 97.44 45 ALA B CA 1
ATOM 1444 C C . ALA B 1 45 ? 7.773 19.406 1.172 1 97.44 45 ALA B C 1
ATOM 1446 O O . ALA B 1 45 ? 7.922 20.422 0.497 1 97.44 45 ALA B O 1
ATOM 1447 N N . PHE B 1 46 ? 6.812 18.578 1.055 1 96.62 46 PHE B N 1
ATOM 1448 C CA . PHE B 1 46 ? 5.711 18.828 0.132 1 96.62 46 PHE B CA 1
ATOM 1449 C C . PHE B 1 46 ? 5.016 20.141 0.46 1 96.62 46 PHE B C 1
ATOM 1451 O O . PHE B 1 46 ? 4.812 20.969 -0.421 1 96.62 46 PHE B O 1
ATOM 1458 N N . ILE B 1 47 ? 4.695 20.375 1.66 1 97.31 47 ILE B N 1
ATOM 1459 C CA . ILE B 1 47 ? 4.004 21.578 2.125 1 97.31 47 ILE B CA 1
ATOM 1460 C C . ILE B 1 47 ? 4.906 22.797 1.937 1 97.31 47 ILE B C 1
ATOM 1462 O O . ILE B 1 47 ? 4.449 23.844 1.492 1 97.31 47 ILE B O 1
ATOM 1466 N N . ASP B 1 48 ? 6.18 22.641 2.221 1 96.5 48 ASP B N 1
ATOM 1467 C CA . ASP B 1 48 ? 7.137 23.734 2.029 1 96.5 48 ASP B CA 1
ATOM 1468 C C . ASP B 1 48 ? 7.098 24.25 0.594 1 96.5 48 ASP B C 1
ATOM 1470 O O . ASP B 1 48 ? 7.27 25.453 0.356 1 96.5 48 ASP B O 1
ATOM 1474 N N . GLY B 1 49 ? 6.895 23.406 -0.272 1 94.75 49 GLY B N 1
ATOM 1475 C CA . GLY B 1 49 ? 6.844 23.797 -1.671 1 94.75 49 GLY B CA 1
ATOM 1476 C C . GLY B 1 49 ? 5.746 24.812 -1.967 1 94.75 49 GLY B C 1
ATOM 1477 O O . GLY B 1 49 ? 5.887 25.641 -2.871 1 94.75 49 GLY B O 1
ATOM 1478 N N . TYR B 1 50 ? 4.711 24.734 -1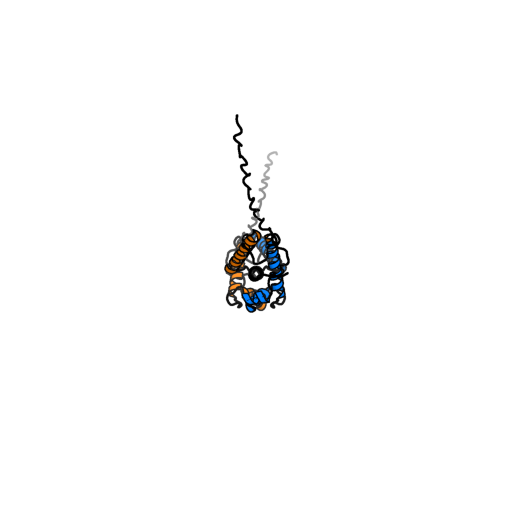.234 1 94.69 50 TYR B N 1
ATOM 1479 C CA . TYR B 1 50 ? 3.592 25.656 -1.434 1 94.69 50 TYR B CA 1
ATOM 1480 C C . TYR B 1 50 ? 3.787 26.938 -0.638 1 94.69 50 TYR B C 1
ATOM 1482 O O . TYR B 1 50 ? 3.246 27.984 -0.998 1 94.69 50 TYR B O 1
ATOM 1490 N N . LEU B 1 51 ? 4.559 26.891 0.398 1 93.69 51 LEU B N 1
ATOM 1491 C CA . LEU B 1 51 ? 4.684 28.016 1.311 1 93.69 51 LEU B CA 1
ATOM 1492 C C . LEU B 1 51 ? 5.859 28.906 0.913 1 93.69 51 LEU B C 1
ATOM 1494 O O . LEU B 1 51 ? 5.859 30.109 1.202 1 93.69 51 LEU B O 1
ATOM 1498 N N . ALA B 1 52 ? 6.855 28.406 0.23 1 91.88 52 ALA B N 1
ATOM 1499 C CA . ALA B 1 52 ? 8.164 29.016 0.05 1 91.88 52 ALA B CA 1
ATOM 1500 C C . ALA B 1 52 ? 8.055 30.344 -0.693 1 91.88 52 ALA B C 1
ATOM 1502 O O . ALA B 1 52 ? 8.891 31.234 -0.521 1 91.88 52 ALA B O 1
ATOM 1503 N N . ALA B 1 53 ? 7.113 30.516 -1.485 1 87 53 ALA B N 1
ATOM 1504 C CA . ALA B 1 53 ? 6.996 31.719 -2.305 1 87 53 ALA B CA 1
ATOM 1505 C C . ALA B 1 53 ? 6.559 32.906 -1.463 1 87 53 ALA B C 1
ATOM 1507 O O . ALA B 1 53 ? 6.883 34.062 -1.786 1 87 53 ALA B O 1
ATOM 1508 N N . ARG B 1 54 ? 5.906 32.719 -0.353 1 89.69 54 ARG B N 1
ATOM 1509 C CA . ARG B 1 54 ? 5.277 33.844 0.352 1 89.69 54 ARG B CA 1
ATOM 1510 C C . ARG B 1 54 ? 5.75 33.906 1.8 1 89.69 54 ARG B C 1
ATOM 1512 O O . ARG B 1 54 ? 5.527 34.906 2.486 1 89.69 54 ARG B O 1
ATOM 1519 N N . PHE B 1 55 ? 6.438 32.875 2.213 1 91.25 55 PHE B N 1
ATOM 1520 C CA . PHE B 1 55 ? 6.824 32.844 3.617 1 91.25 55 PHE B CA 1
ATOM 1521 C C . PHE B 1 55 ? 8.297 32.469 3.76 1 91.25 55 PHE B C 1
ATOM 1523 O O . PHE B 1 55 ? 8.859 31.781 2.922 1 91.25 55 PHE B O 1
ATOM 1530 N N . VAL B 1 56 ? 8.883 33 4.809 1 90 56 VAL B N 1
ATOM 1531 C CA . VAL B 1 56 ? 10.266 32.656 5.141 1 90 56 VAL B CA 1
ATOM 1532 C C . VAL B 1 56 ? 10.289 31.328 5.891 1 90 56 VAL B C 1
ATOM 1534 O O . VAL B 1 56 ? 9.602 31.172 6.906 1 90 56 VAL B O 1
ATOM 1537 N N . LEU B 1 57 ? 11.07 30.453 5.414 1 91.69 57 LEU B N 1
ATOM 1538 C CA . LEU B 1 57 ? 11.203 29.125 6.027 1 91.69 57 LEU B CA 1
ATOM 1539 C C . LEU B 1 57 ? 12.594 28.938 6.605 1 91.69 57 LEU B C 1
ATOM 1541 O O . LEU B 1 57 ? 13.578 29.453 6.062 1 91.69 57 LEU B O 1
ATOM 1545 N N . PRO B 1 58 ? 12.641 28.125 7.68 1 92.25 58 PRO B N 1
ATOM 1546 C CA . PRO B 1 58 ? 11.57 27.453 8.406 1 92.25 58 PRO B CA 1
ATOM 1547 C C . PRO B 1 58 ? 10.695 28.406 9.203 1 92.25 58 PRO B C 1
ATOM 1549 O O . PRO B 1 58 ? 11.148 29.484 9.602 1 92.25 58 PRO B O 1
ATOM 1552 N N . LEU B 1 59 ? 9.438 28 9.445 1 90.81 59 LEU B N 1
ATOM 1553 C CA . LEU B 1 59 ? 8.523 28.812 10.242 1 90.81 59 LEU B CA 1
ATOM 1554 C C . LEU B 1 59 ? 8.961 28.828 11.711 1 90.81 59 LEU B C 1
ATOM 1556 O O . LEU B 1 59 ? 9.391 27.812 12.25 1 90.81 59 LEU B O 1
ATOM 1560 N N . THR B 1 60 ? 8.789 29.984 12.289 1 88.31 60 THR B N 1
ATOM 1561 C CA . THR B 1 60 ? 9.133 30.109 13.703 1 88.31 60 THR B CA 1
ATOM 1562 C C . THR B 1 60 ? 8.094 29.422 14.586 1 88.31 60 THR B C 1
ATOM 1564 O O . THR B 1 60 ? 8.438 28.844 15.617 1 88.31 60 THR B O 1
ATOM 1567 N N . VAL B 1 61 ? 6.879 29.547 14.305 1 89.38 61 VAL B N 1
ATOM 1568 C CA . VAL B 1 61 ? 5.762 28.891 14.969 1 89.38 61 VAL B CA 1
ATOM 1569 C C . VAL B 1 61 ? 4.898 28.172 13.938 1 89.38 61 VAL B C 1
ATOM 1571 O O . VAL B 1 61 ? 4.535 28.75 12.914 1 89.38 61 VAL B O 1
ATOM 1574 N N . VAL B 1 62 ? 4.637 26.953 14.211 1 92.88 62 VAL B N 1
ATOM 1575 C CA . VAL B 1 62 ? 3.822 26.172 13.281 1 92.88 62 VAL B CA 1
ATOM 1576 C C . VAL B 1 62 ? 2.355 26.234 13.703 1 92.88 62 VAL B C 1
ATOM 1578 O O . VAL B 1 62 ? 1.984 25.703 14.758 1 92.88 62 VAL B O 1
ATOM 1581 N N . PRO B 1 63 ? 1.574 26.875 12.844 1 93.56 63 PRO B N 1
ATOM 1582 C CA . PRO B 1 63 ? 0.147 26.906 13.172 1 93.56 63 PRO B CA 1
ATOM 1583 C C . PRO B 1 63 ? -0.479 25.516 13.227 1 93.56 63 PRO B C 1
ATOM 1585 O O . PRO B 1 63 ? -0.032 24.609 12.523 1 93.56 63 PRO B O 1
ATOM 1588 N N . SER B 1 64 ? -1.579 25.391 14.086 1 94.19 64 SER B N 1
ATOM 1589 C CA . SER B 1 64 ? -2.258 24.109 14.266 1 94.19 64 SER B CA 1
ATOM 1590 C C . SER B 1 64 ? -2.812 23.594 12.945 1 94.19 64 SER B C 1
ATOM 1592 O O . SER B 1 64 ? -2.824 22.375 12.703 1 94.19 64 SER B O 1
ATOM 1594 N N . LEU B 1 65 ? -3.281 24.469 12.086 1 93.56 65 LEU B N 1
ATOM 1595 C CA . LEU B 1 65 ? -3.854 24.078 10.805 1 93.56 65 LEU B CA 1
ATOM 1596 C C . LEU B 1 65 ? -2.805 23.406 9.93 1 93.56 65 LEU B C 1
ATOM 1598 O O . LEU B 1 65 ? -3.098 22.422 9.234 1 93.56 65 LEU B O 1
ATOM 1602 N N . LEU B 1 66 ? -1.542 23.938 9.906 1 95.75 66 LEU B N 1
ATOM 1603 C CA . LEU B 1 66 ? -0.476 23.328 9.117 1 95.75 66 LEU B CA 1
ATOM 1604 C C . LEU B 1 66 ? -0.087 21.969 9.688 1 95.75 66 LEU B C 1
ATOM 1606 O O . LEU B 1 66 ? 0.234 21.047 8.938 1 95.75 66 LEU B O 1
ATOM 1610 N N . LYS B 1 67 ? -0.13 21.875 11.016 1 97 67 LYS B N 1
ATOM 1611 C CA . LYS B 1 67 ? 0.123 20.578 11.664 1 97 67 LYS B CA 1
ATOM 1612 C C . LYS B 1 67 ? -0.885 19.531 11.211 1 97 67 LYS B C 1
ATOM 1614 O O . LYS B 1 67 ? -0.506 18.406 10.859 1 97 67 LYS B O 1
ATOM 1619 N N . ARG B 1 68 ? -2.156 19.953 11.211 1 96.81 68 ARG B N 1
ATOM 1620 C CA . ARG B 1 68 ? -3.221 19.062 10.789 1 96.81 68 ARG B CA 1
ATOM 1621 C C . ARG B 1 68 ? -3.029 18.641 9.336 1 96.81 68 ARG B C 1
ATOM 1623 O O . ARG B 1 68 ? -3.145 17.453 9.008 1 96.81 68 ARG B O 1
ATOM 1630 N N . GLN B 1 69 ? -2.717 19.594 8.453 1 97.56 69 GLN B N 1
ATOM 1631 C CA . GLN B 1 69 ? -2.553 19.281 7.035 1 97.56 69 GLN B CA 1
ATOM 1632 C C . GLN B 1 69 ? -1.364 18.359 6.805 1 97.56 69 GLN B C 1
ATOM 1634 O O . GLN B 1 69 ? -1.418 17.469 5.945 1 97.56 69 GLN B O 1
ATOM 1639 N N . CYS B 1 70 ? -0.269 18.609 7.535 1 98.5 70 CYS B N 1
ATOM 1640 C CA . CYS B 1 70 ? 0.892 17.734 7.43 1 98.5 70 CYS B CA 1
ATOM 1641 C C . CYS B 1 70 ? 0.527 16.297 7.805 1 98.5 70 CYS B C 1
ATOM 1643 O O . CYS B 1 70 ? 0.921 15.352 7.117 1 98.5 70 CYS B O 1
ATOM 1645 N N . CYS B 1 71 ? -0.297 16.109 8.852 1 98.62 71 CYS B N 1
ATOM 1646 C CA . CYS B 1 71 ? -0.735 14.789 9.266 1 98.62 71 CYS B CA 1
ATOM 1647 C C . CYS B 1 71 ? -1.578 14.125 8.188 1 98.62 71 CYS B C 1
ATOM 1649 O O . CYS B 1 71 ? -1.434 12.93 7.922 1 98.62 71 CYS B O 1
ATOM 1651 N N . VAL B 1 72 ? -2.438 14.898 7.586 1 98.44 72 VAL B N 1
ATOM 1652 C CA . VAL B 1 72 ? -3.301 14.367 6.535 1 98.44 72 VAL B CA 1
ATOM 1653 C C . VAL B 1 72 ? -2.451 13.875 5.367 1 98.44 72 VAL B C 1
ATOM 1655 O O . VAL B 1 72 ? -2.641 12.75 4.887 1 98.44 72 VAL B O 1
ATOM 1658 N N . VAL B 1 73 ? -1.494 14.648 4.887 1 98.56 73 VAL B N 1
ATOM 1659 C CA . VAL B 1 73 ? -0.644 14.289 3.756 1 98.56 73 VAL B CA 1
ATOM 1660 C C . VAL B 1 73 ? 0.199 13.062 4.109 1 98.56 73 VAL B C 1
ATOM 1662 O O . VAL B 1 73 ? 0.278 12.109 3.334 1 98.56 73 VAL B O 1
ATOM 1665 N N . ALA B 1 74 ? 0.8 13.094 5.246 1 98.62 74 ALA B N 1
ATOM 1666 C CA . ALA B 1 74 ? 1.627 11.977 5.691 1 98.62 74 ALA B CA 1
ATOM 1667 C C . ALA B 1 74 ? 0.812 10.695 5.773 1 98.62 74 ALA B C 1
ATOM 1669 O O . ALA B 1 74 ? 1.29 9.625 5.391 1 98.62 74 ALA B O 1
ATOM 1670 N N . TRP B 1 75 ? -0.402 10.836 6.289 1 98 75 TRP B N 1
ATOM 1671 C CA . TRP B 1 75 ? -1.285 9.68 6.418 1 98 75 TRP B CA 1
ATOM 1672 C C . TRP B 1 75 ? -1.615 9.094 5.047 1 98 75 TRP B C 1
ATOM 1674 O O . TRP B 1 75 ? -1.621 7.871 4.875 1 98 75 TRP B O 1
ATOM 1684 N N . PHE B 1 76 ? -1.849 9.922 4.078 1 98 76 PHE B N 1
ATOM 1685 C CA . PHE B 1 76 ? -2.07 9.477 2.709 1 98 76 PHE B CA 1
ATOM 1686 C C . PHE B 1 76 ? -0.863 8.703 2.193 1 98 76 PHE B C 1
ATOM 1688 O O . PHE B 1 76 ? -1.009 7.602 1.652 1 98 76 PHE B O 1
ATOM 1695 N N . TYR B 1 77 ? 0.358 9.211 2.377 1 96.94 77 TYR B N 1
ATOM 1696 C CA . TYR B 1 77 ? 1.582 8.547 1.947 1 96.94 77 TYR B CA 1
ATOM 1697 C C . TYR B 1 77 ? 1.729 7.188 2.625 1 96.94 77 TYR B C 1
ATOM 1699 O O . TYR B 1 77 ? 2.127 6.211 1.988 1 96.94 77 TYR B O 1
ATOM 1707 N N . LEU B 1 78 ? 1.437 7.141 3.959 1 96.5 78 LEU B N 1
ATOM 1708 C CA . LEU B 1 78 ? 1.573 5.91 4.734 1 96.5 78 LEU B CA 1
ATOM 1709 C C . LEU B 1 78 ? 0.616 4.84 4.227 1 96.5 78 LEU B C 1
ATOM 1711 O O . LEU B 1 78 ? 0.903 3.645 4.332 1 96.5 78 LEU B O 1
ATOM 1715 N N . ASN B 1 79 ? -0.511 5.289 3.682 1 95.25 79 ASN B N 1
ATOM 1716 C CA . ASN B 1 79 ? -1.52 4.344 3.213 1 95.25 79 ASN B CA 1
ATOM 1717 C C . ASN B 1 79 ? -1.218 3.859 1.798 1 95.25 79 ASN B C 1
ATOM 1719 O O . ASN B 1 79 ? -1.881 2.949 1.294 1 95.25 79 ASN B O 1
ATOM 1723 N N . GLU B 1 80 ? -0.281 4.465 1.223 1 91.31 80 GLU B N 1
ATOM 1724 C CA . GLU B 1 80 ? 0.238 3.949 -0.041 1 91.31 80 GLU B CA 1
ATOM 1725 C C . GLU B 1 80 ? 1.328 2.908 0.192 1 91.31 80 GLU B C 1
ATOM 1727 O O . GLU B 1 80 ? 2.182 3.082 1.064 1 91.31 80 GLU B O 1
ATOM 1732 N N . SER B 1 81 ? 1.245 1.815 -0.372 1 90.38 81 SER B N 1
ATOM 1733 C CA . SER B 1 81 ? 2.324 0.835 -0.302 1 90.38 81 SER B CA 1
ATOM 1734 C C . SER B 1 81 ? 2.652 0.274 -1.682 1 90.38 81 SER B C 1
ATOM 1736 O O . SER B 1 81 ? 1.75 -0.054 -2.455 1 90.38 81 SER B O 1
ATOM 1738 N N . GLN B 1 82 ? 3.895 0.328 -1.928 1 86.88 82 GLN B N 1
ATOM 1739 C CA . GLN B 1 82 ? 4.414 -0.279 -3.148 1 86.88 82 GLN B CA 1
ATOM 1740 C C . GLN B 1 82 ? 5.242 -1.521 -2.836 1 86.88 82 GLN B C 1
ATOM 1742 O O . GLN B 1 82 ? 5.984 -1.548 -1.852 1 86.88 82 GLN B O 1
ATOM 1747 N N . PRO B 1 83 ? 5.047 -2.521 -3.715 1 91.81 83 PRO B N 1
ATOM 1748 C CA . PRO B 1 83 ? 5.891 -3.705 -3.537 1 91.81 83 PRO B CA 1
ATOM 1749 C C . PRO B 1 83 ? 7.383 -3.389 -3.652 1 91.81 83 PRO B C 1
ATOM 1751 O O . PRO B 1 83 ? 7.762 -2.42 -4.316 1 91.81 83 PRO B O 1
ATOM 1754 N N . THR B 1 84 ? 8.211 -4.152 -2.941 1 90.75 84 THR B N 1
ATOM 1755 C CA . THR B 1 84 ? 9.664 -4.023 -3.047 1 90.75 84 THR B CA 1
ATOM 1756 C C . THR B 1 84 ? 10.133 -4.34 -4.465 1 90.75 84 THR B C 1
ATOM 1758 O O . THR B 1 84 ? 9.359 -4.848 -5.281 1 90.75 84 THR B O 1
ATOM 1761 N N . GLU B 1 85 ? 11.367 -4.012 -4.73 1 92.56 85 GLU B N 1
ATOM 1762 C CA . GLU B 1 85 ? 11.953 -4.32 -6.035 1 92.56 85 GLU B CA 1
ATOM 1763 C C . GLU B 1 85 ? 11.992 -5.824 -6.281 1 92.56 85 GLU B C 1
ATOM 1765 O O . GLU B 1 85 ? 11.766 -6.281 -7.402 1 92.56 85 GLU B O 1
ATOM 1770 N N . GLN B 1 86 ? 12.32 -6.555 -5.23 1 94.44 86 GLN B N 1
ATOM 1771 C CA . GLN B 1 86 ? 12.398 -8.008 -5.359 1 94.44 86 GLN B CA 1
ATOM 1772 C C . GLN B 1 86 ? 11.047 -8.602 -5.73 1 94.44 86 GLN B C 1
ATOM 1774 O O . GLN B 1 86 ? 10.953 -9.445 -6.625 1 94.44 86 GLN B O 1
ATOM 1779 N N . ILE B 1 87 ? 9.984 -8.188 -5.066 1 95.5 87 ILE B N 1
ATOM 1780 C CA . ILE B 1 87 ? 8.633 -8.664 -5.348 1 95.5 87 ILE B CA 1
ATOM 1781 C C . ILE B 1 87 ? 8.227 -8.266 -6.766 1 95.5 87 ILE B C 1
ATOM 1783 O O . ILE B 1 87 ? 7.684 -9.078 -7.512 1 95.5 87 ILE B O 1
ATOM 1787 N N . THR B 1 88 ? 8.562 -7.078 -7.176 1 96.44 88 THR B N 1
ATOM 1788 C CA . THR B 1 88 ? 8.242 -6.559 -8.5 1 96.44 88 THR B CA 1
ATOM 1789 C C . THR B 1 88 ? 8.984 -7.336 -9.578 1 96.44 88 THR B C 1
ATOM 1791 O O . THR B 1 88 ? 8.414 -7.664 -10.625 1 96.44 88 THR B O 1
ATOM 1794 N N . ALA B 1 89 ? 10.18 -7.586 -9.273 1 96.69 89 ALA B N 1
ATOM 1795 C CA . ALA B 1 89 ? 10.977 -8.344 -10.234 1 96.69 89 ALA B CA 1
ATOM 1796 C C . ALA B 1 89 ? 10.398 -9.742 -10.438 1 96.69 89 ALA B C 1
ATOM 1798 O O . ALA B 1 89 ? 10.273 -10.211 -11.578 1 96.69 89 ALA B O 1
ATOM 1799 N N . THR B 1 90 ? 10.07 -10.422 -9.328 1 97.19 90 THR B N 1
ATOM 1800 C CA . THR B 1 90 ? 9.477 -11.75 -9.414 1 97.19 90 THR B CA 1
ATOM 1801 C C . THR B 1 90 ? 8.156 -11.703 -10.188 1 97.19 90 THR B C 1
ATOM 1803 O O . THR B 1 90 ? 7.879 -12.586 -11 1 97.19 90 THR B O 1
ATOM 1806 N N . TYR B 1 91 ? 7.379 -10.703 -9.969 1 97.62 91 TYR B N 1
ATOM 1807 C CA . TYR B 1 91 ? 6.125 -10.492 -10.688 1 97.62 91 TYR B CA 1
ATOM 1808 C C . TYR B 1 91 ? 6.379 -10.305 -12.18 1 97.62 91 TYR B C 1
ATOM 1810 O O . TYR B 1 91 ? 5.707 -10.922 -13.016 1 97.62 91 TYR B O 1
ATOM 1818 N N . ARG B 1 92 ? 7.324 -9.547 -12.516 1 97.62 92 ARG B N 1
ATOM 1819 C CA . ARG B 1 92 ? 7.656 -9.305 -13.914 1 97.62 92 ARG B CA 1
ATOM 1820 C C . ARG B 1 92 ? 8.125 -10.586 -14.594 1 97.62 92 ARG B C 1
ATOM 1822 O O . ARG B 1 92 ? 7.777 -10.844 -15.75 1 97.62 92 ARG B O 1
ATOM 1829 N N . ASP B 1 93 ? 8.922 -11.344 -13.898 1 97.56 93 ASP B N 1
ATOM 1830 C CA . ASP B 1 93 ? 9.359 -12.633 -14.422 1 97.56 93 ASP B CA 1
ATOM 1831 C C . ASP B 1 93 ? 8.164 -13.555 -14.68 1 97.56 93 ASP B C 1
ATOM 1833 O O . ASP B 1 93 ? 8.117 -14.258 -15.695 1 97.56 93 ASP B O 1
ATOM 1837 N N . THR B 1 94 ? 7.242 -13.578 -13.75 1 97.94 94 THR B N 1
ATOM 1838 C CA . THR B 1 94 ? 6.023 -14.367 -13.898 1 97.94 94 THR B CA 1
ATOM 1839 C C . THR B 1 94 ? 5.234 -13.906 -15.125 1 97.94 94 THR B C 1
ATOM 1841 O O . THR B 1 94 ? 4.77 -14.734 -15.914 1 97.94 94 THR B O 1
ATOM 1844 N N . VAL B 1 95 ? 5.109 -12.625 -15.344 1 97.25 95 VAL B N 1
ATOM 1845 C CA . VAL B 1 95 ? 4.387 -12.086 -16.484 1 97.25 95 VAL B CA 1
ATOM 1846 C C . VAL B 1 95 ? 5.09 -12.492 -17.781 1 97.25 95 VAL B C 1
ATOM 1848 O O . VAL B 1 95 ? 4.441 -12.922 -18.734 1 97.25 95 VAL B O 1
ATOM 1851 N N . ARG B 1 96 ? 6.375 -12.336 -17.75 1 96.75 96 ARG B N 1
ATOM 1852 C CA . ARG B 1 96 ? 7.152 -12.75 -18.906 1 96.75 96 ARG B CA 1
ATOM 1853 C C . ARG B 1 96 ? 6.934 -14.227 -19.219 1 96.75 96 ARG B C 1
ATOM 1855 O O . ARG B 1 96 ? 6.781 -14.609 -20.375 1 96.75 96 ARG B O 1
ATOM 1862 N N . TRP B 1 97 ? 6.938 -15.062 -18.219 1 95.75 97 TRP B N 1
ATOM 1863 C CA . TRP B 1 97 ? 6.695 -16.484 -18.375 1 95.75 97 TRP B CA 1
ATOM 1864 C C . TRP B 1 97 ? 5.305 -16.75 -18.953 1 95.75 97 TRP B C 1
ATOM 1866 O O . TRP B 1 97 ? 5.145 -17.562 -19.875 1 95.75 97 TRP B O 1
ATOM 1876 N N . LEU B 1 98 ? 4.289 -16.094 -18.531 1 96.31 98 LEU B N 1
ATOM 1877 C CA . LEU B 1 98 ? 2.916 -16.234 -19 1 96.31 98 LEU B CA 1
ATOM 1878 C C . LEU B 1 98 ? 2.803 -15.82 -20.469 1 96.31 98 LEU B C 1
ATOM 1880 O O . LEU B 1 98 ? 2.064 -16.438 -21.234 1 96.31 98 LEU B O 1
ATOM 1884 N N . GLU B 1 99 ? 3.523 -14.797 -20.766 1 95.25 99 GLU B N 1
ATOM 1885 C CA . GLU B 1 99 ? 3.566 -14.367 -22.172 1 95.25 99 GLU B CA 1
ATOM 1886 C C . GLU B 1 99 ? 4.145 -15.461 -23.062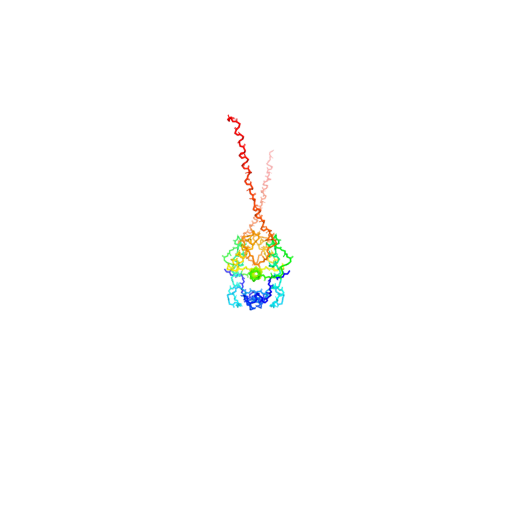 1 95.25 99 GLU B C 1
ATOM 1888 O O . GLU B 1 99 ? 3.645 -15.703 -24.156 1 95.25 99 GLU B O 1
ATOM 1893 N N . GLN B 1 100 ? 5.176 -16.109 -22.625 1 94.94 100 GLN B N 1
ATOM 1894 C CA . GLN B 1 100 ? 5.762 -17.219 -23.359 1 94.94 100 GLN B CA 1
ATOM 1895 C C . GLN B 1 100 ? 4.785 -18.375 -23.484 1 94.94 100 GLN B C 1
ATOM 1897 O O . GLN B 1 100 ? 4.738 -19.047 -24.516 1 94.94 100 GLN B O 1
ATOM 1902 N N . VAL B 1 101 ? 3.986 -18.641 -22.516 1 92.75 101 VAL B N 1
ATOM 1903 C CA . VAL B 1 101 ? 2.959 -19.688 -22.547 1 92.75 101 VAL B CA 1
ATOM 1904 C C . VAL B 1 101 ? 1.899 -19.312 -23.594 1 92.75 101 VAL B C 1
ATOM 1906 O O . VAL B 1 101 ? 1.519 -20.156 -24.422 1 92.75 101 VAL B O 1
ATOM 1909 N N . ARG B 1 102 ? 1.435 -18.094 -23.516 1 92 102 ARG B N 1
ATOM 1910 C CA . ARG B 1 102 ? 0.455 -17.609 -24.484 1 92 102 ARG B CA 1
ATOM 1911 C C . ARG B 1 102 ? 0.958 -17.781 -25.906 1 92 102 ARG B C 1
ATOM 1913 O O . ARG B 1 102 ? 0.197 -18.156 -26.797 1 92 102 ARG B O 1
ATOM 1920 N N . ASP B 1 103 ? 2.215 -17.5 -26.141 1 93.56 103 ASP B N 1
ATOM 1921 C CA . ASP B 1 103 ? 2.814 -17.531 -27.469 1 93.56 103 ASP B CA 1
ATOM 1922 C C . ASP B 1 103 ? 3.201 -18.953 -27.875 1 93.56 103 ASP B C 1
ATOM 1924 O O . ASP B 1 103 ? 3.715 -19.172 -28.984 1 93.56 103 ASP B O 1
ATOM 1928 N N . GLY B 1 104 ? 3.002 -19.906 -27.047 1 91.06 104 GLY B N 1
ATOM 1929 C CA . GLY B 1 104 ? 3.266 -21.312 -27.344 1 91.06 104 GLY B CA 1
ATOM 1930 C C . GLY B 1 104 ? 4.734 -21.672 -27.234 1 91.06 104 GLY B C 1
ATOM 1931 O O . GLY B 1 104 ? 5.148 -22.75 -27.688 1 91.06 104 GLY B O 1
ATOM 1932 N N . LYS B 1 105 ? 5.5 -20.859 -26.578 1 91.5 105 LYS B N 1
ATOM 1933 C CA . LYS B 1 105 ? 6.938 -21.078 -26.469 1 91.5 105 LYS B CA 1
ATOM 1934 C C . LYS B 1 105 ? 7.266 -21.922 -25.234 1 91.5 105 LYS B C 1
ATOM 1936 O O . LYS B 1 105 ? 8.32 -22.547 -25.188 1 91.5 105 LYS B O 1
ATOM 1941 N N . THR B 1 106 ? 6.406 -21.938 -24.266 1 89.56 106 THR B N 1
ATOM 1942 C CA . THR B 1 106 ? 6.598 -22.688 -23.031 1 89.56 106 THR B CA 1
ATOM 1943 C C . THR B 1 106 ? 5.352 -23.5 -22.688 1 89.56 106 THR B C 1
ATOM 1945 O O . THR B 1 106 ? 4.227 -23.016 -22.859 1 89.56 106 THR B O 1
ATOM 1948 N N . ASP B 1 107 ? 5.578 -24.688 -22.281 1 84.25 107 ASP B N 1
ATOM 1949 C CA . ASP B 1 107 ? 4.496 -25.562 -21.859 1 84.25 107 ASP B CA 1
ATOM 1950 C C . ASP B 1 107 ? 4.246 -25.453 -20.359 1 84.25 107 ASP B C 1
ATOM 1952 O O . ASP B 1 107 ? 5.129 -25.75 -19.547 1 84.25 107 ASP B O 1
ATOM 1956 N N . PRO B 1 108 ? 3.117 -25.047 -19.938 1 85.38 108 PRO B N 1
ATOM 1957 C CA . PRO B 1 108 ? 2.854 -24.875 -18.5 1 85.38 108 PRO B CA 1
ATOM 1958 C C . PRO B 1 108 ? 2.572 -26.203 -17.797 1 85.38 108 PRO B C 1
ATOM 1960 O O . PRO B 1 108 ? 2.307 -26.234 -16.594 1 85.38 108 PRO B O 1
ATOM 1963 N N . GLY B 1 109 ? 2.699 -27.328 -18.5 1 80.38 109 GLY B N 1
ATOM 1964 C CA . GLY B 1 109 ? 2.387 -28.641 -17.938 1 80.38 109 GLY B CA 1
ATOM 1965 C C . GLY B 1 109 ? 0.928 -29.016 -18.094 1 80.38 109 GLY B C 1
ATOM 1966 O O . GLY B 1 109 ? 0.385 -29.766 -17.281 1 80.38 109 GLY B O 1
ATOM 1967 N N . VAL B 1 110 ? 0.222 -28.375 -19 1 75.31 110 VAL B N 1
ATOM 1968 C CA . VAL B 1 110 ? -1.187 -28.625 -19.281 1 75.31 110 VAL B CA 1
ATOM 1969 C C . VAL B 1 110 ? -1.345 -29.125 -20.719 1 75.31 110 VAL B C 1
ATOM 1971 O O . VAL B 1 110 ? -0.608 -28.688 -21.609 1 75.31 110 VAL B O 1
ATOM 1974 N N . GLU B 1 111 ? -2.066 -30.203 -20.938 1 66.56 111 GLU B N 1
ATOM 1975 C CA . GLU B 1 111 ? -2.318 -30.672 -22.297 1 66.56 111 GLU B CA 1
ATOM 1976 C C . GLU B 1 111 ? -2.967 -29.578 -23.141 1 66.56 111 GLU B C 1
ATOM 1978 O O . GLU B 1 111 ? -3.916 -28.922 -22.703 1 66.56 111 GLU B O 1
ATOM 1983 N N . SER B 1 112 ? -2.207 -29.156 -24.141 1 64.56 112 SER B N 1
ATOM 1984 C CA . SER B 1 112 ? -2.691 -28.109 -25.047 1 64.56 112 SER B CA 1
ATOM 1985 C C . SER B 1 112 ? -3.779 -28.656 -25.969 1 64.56 112 SER B C 1
ATOM 1987 O O . SER B 1 112 ? -3.809 -29.844 -26.281 1 64.56 112 SER B O 1
ATOM 1989 N N . ARG B 1 113 ? -4.848 -27.906 -26.156 1 62.47 113 ARG B N 1
ATOM 1990 C CA . ARG B 1 113 ? -5.805 -28.281 -27.188 1 62.47 113 ARG B CA 1
ATOM 1991 C C . ARG B 1 113 ? -5.102 -28.531 -28.516 1 62.47 113 ARG B C 1
ATOM 1993 O O . ARG B 1 113 ? -5.508 -29.406 -29.297 1 62.47 113 ARG B O 1
ATOM 2000 N N . THR B 1 114 ? -4.16 -27.609 -28.891 1 54.25 114 THR B N 1
ATOM 2001 C CA . THR B 1 114 ? -3.637 -27.703 -30.25 1 54.25 114 THR B CA 1
ATOM 2002 C C . THR B 1 114 ? -2.76 -28.938 -30.406 1 54.25 114 THR B C 1
ATOM 2004 O O . THR B 1 114 ? -2.404 -29.312 -31.531 1 54.25 114 THR B O 1
ATOM 2007 N N . ALA B 1 115 ? -2.262 -29.562 -29.344 1 52.09 115 ALA B N 1
ATOM 2008 C CA . ALA B 1 115 ? -1.405 -30.719 -29.594 1 52.09 115 ALA B CA 1
ATOM 2009 C C . ALA B 1 115 ? -2.164 -31.812 -30.344 1 52.09 115 ALA B C 1
ATOM 2011 O O . ALA B 1 115 ? -1.604 -32.875 -30.656 1 52.09 115 ALA B O 1
ATOM 2012 N N . ALA B 1 116 ? -3.451 -31.688 -30.312 1 46.41 116 ALA B N 1
ATOM 2013 C CA . ALA B 1 116 ? -3.988 -32.75 -31.141 1 46.41 116 ALA B CA 1
ATOM 2014 C C . ALA B 1 116 ? -3.584 -32.594 -32.594 1 46.41 116 ALA B C 1
ATOM 2016 O O . ALA B 1 116 ? -4.195 -33.188 -33.5 1 46.41 116 ALA B O 1
ATOM 2017 N N . SER B 1 117 ? -2.742 -31.594 -32.906 1 44.69 117 SER B N 1
ATOM 2018 C CA . SER B 1 117 ? -2.584 -31.75 -34.344 1 44.69 117 SER B CA 1
ATOM 2019 C C . SER B 1 117 ? -2.047 -33.125 -34.688 1 44.69 117 SER B C 1
ATOM 2021 O O . SER B 1 117 ? -1.049 -33.594 -34.094 1 44.69 117 SER B O 1
ATOM 2023 N N . PRO B 1 118 ? -2.854 -34.062 -35.156 1 40.69 118 PRO B N 1
ATOM 2024 C CA . PRO B 1 118 ? -2.346 -35.312 -35.719 1 40.69 118 PRO B CA 1
ATOM 2025 C C . PRO B 1 118 ? -1.008 -35.125 -36.438 1 40.69 118 PRO B C 1
ATOM 2027 O O . PRO B 1 118 ? -0.791 -34.125 -37.094 1 40.69 118 PRO B O 1
ATOM 2030 N N . GLU B 1 119 ? 0.167 -35.312 -35.781 1 41 119 GLU B N 1
ATOM 2031 C CA . GLU B 1 119 ? 1.299 -35.562 -36.656 1 41 119 GLU B CA 1
ATOM 2032 C C . GLU B 1 119 ? 0.835 -36.125 -38 1 41 119 GLU B C 1
ATOM 2034 O O . GLU B 1 119 ? 0.145 -37.156 -38.031 1 41 119 GLU B O 1
ATOM 2039 N N . GLY B 1 120 ? 0.3 -35.312 -38.844 1 40.69 120 GLY B N 1
ATOM 2040 C CA . GLY B 1 120 ? 0.12 -35.781 -40.188 1 40.69 120 GLY B CA 1
ATOM 2041 C C . GLY B 1 120 ? 1.096 -36.875 -40.594 1 40.69 120 GLY B C 1
ATOM 2042 O O . GLY B 1 120 ? 2.266 -36.844 -40.188 1 40.69 120 GLY B O 1
ATOM 2043 N N . GLU B 1 121 ? 0.645 -38.188 -40.656 1 38.88 121 GLU B N 1
ATOM 2044 C CA . GLU B 1 121 ? 1.245 -39.312 -41.375 1 38.88 121 GLU B CA 1
ATOM 2045 C C . GLU B 1 121 ? 1.999 -38.812 -42.594 1 38.88 121 GLU B C 1
ATOM 2047 O O . GLU B 1 121 ? 1.401 -38.25 -43.5 1 38.88 121 GLU B O 1
ATOM 2052 N N . ASP B 1 122 ? 3.123 -38.188 -42.406 1 41.16 122 ASP B N 1
ATOM 2053 C CA . ASP B 1 122 ? 3.982 -38.219 -43.594 1 41.16 122 ASP B CA 1
ATOM 2054 C C . ASP B 1 122 ? 3.729 -39.469 -44.438 1 41.16 122 ASP B C 1
ATOM 2056 O O . ASP B 1 122 ? 4.027 -40.562 -44.031 1 41.16 122 ASP B O 1
ATOM 2060 N N . LEU B 1 123 ? 2.555 -39.562 -45.094 1 39.38 123 LEU B N 1
ATOM 2061 C CA . LEU B 1 123 ? 2.332 -40.469 -46.188 1 39.38 123 LEU B CA 1
ATOM 2062 C C . LEU B 1 123 ? 3.602 -40.625 -47.031 1 39.38 123 LEU B C 1
ATOM 2064 O O . LEU B 1 123 ? 4.148 -39.656 -47.531 1 39.38 123 LEU B O 1
ATOM 2068 N N . VAL B 1 124 ? 4.531 -41.5 -46.562 1 44.47 124 VAL B N 1
ATOM 2069 C CA . VAL B 1 124 ? 5.566 -42.062 -47.438 1 44.47 124 VAL B CA 1
ATOM 2070 C C . VAL B 1 124 ? 5.02 -42.219 -48.844 1 44.47 124 VAL B C 1
ATOM 2072 O O . VAL B 1 124 ? 4.094 -43 -49.062 1 44.47 124 VAL B O 1
ATOM 2075 N N . GLN B 1 125 ? 4.719 -41.188 -49.625 1 41.12 125 GLN B N 1
ATOM 2076 C CA . GLN B 1 125 ? 4.469 -41.312 -51.062 1 41.12 125 GLN B CA 1
ATOM 2077 C C . GLN B 1 125 ? 5.473 -42.25 -51.688 1 41.12 125 GLN B C 1
ATOM 2079 O O . GLN B 1 125 ? 6.652 -41.938 -51.844 1 41.12 125 GLN B O 1
ATOM 2084 N N . VAL B 1 126 ? 5.355 -43.562 -51.406 1 42.53 126 VAL B N 1
ATOM 2085 C CA . VAL B 1 126 ? 6.051 -44.594 -52.188 1 42.53 126 VAL B CA 1
ATOM 2086 C C . VAL B 1 126 ? 5.891 -44.281 -53.656 1 42.53 126 VAL B C 1
ATOM 2088 O O . VAL B 1 126 ? 4.777 -44.344 -54.188 1 42.53 126 VAL B O 1
ATOM 2091 N N . GLN B 1 127 ? 6.582 -43.312 -54.219 1 40.34 127 GLN B N 1
ATOM 2092 C CA . GLN B 1 127 ? 6.699 -43.156 -55.688 1 40.34 127 GLN B CA 1
ATOM 2093 C C . GLN B 1 127 ? 7.09 -44.469 -56.344 1 40.34 127 GLN B C 1
ATOM 2095 O O . GLN B 1 127 ? 8.18 -45 -56.094 1 40.34 127 GLN B O 1
ATOM 2100 N N . SER B 1 128 ? 6.098 -45.406 -56.438 1 41.91 128 SER B N 1
ATOM 2101 C CA . SER B 1 128 ? 6.289 -46.625 -57.25 1 41.91 128 SER B CA 1
ATOM 2102 C C . SER B 1 128 ? 6.855 -46.281 -58.625 1 41.91 128 SER B C 1
ATOM 2104 O O . SER B 1 128 ? 6.336 -45.406 -59.312 1 41.91 128 SER B O 1
ATOM 2106 N N . ASP B 1 129 ? 8.188 -46.312 -58.844 1 43.22 129 ASP B N 1
ATOM 2107 C CA . ASP B 1 129 ? 8.82 -46.25 -60.156 1 43.22 129 ASP B CA 1
ATOM 2108 C C . ASP B 1 129 ? 8.055 -47.062 -61.188 1 43.22 129 ASP B C 1
ATOM 2110 O O . ASP B 1 129 ? 7.543 -48.125 -60.906 1 43.22 129 ASP B O 1
ATOM 2114 N N . PRO B 1 130 ? 7.43 -46.438 -62.281 1 45.94 130 PRO B N 1
ATOM 2115 C CA . PRO B 1 130 ? 6.723 -47.156 -63.344 1 45.94 130 PRO B CA 1
ATOM 2116 C C . PRO B 1 130 ? 7.527 -48.312 -63.906 1 45.94 130 PRO B C 1
ATOM 2118 O O . PRO B 1 130 ? 8.758 -48.281 -63.875 1 45.94 130 PRO B O 1
ATOM 2121 N N . PRO B 1 131 ? 6.992 -49.562 -63.875 1 46.03 131 PRO B N 1
ATOM 2122 C CA . PRO B 1 131 ? 7.699 -50.719 -64.438 1 46.03 131 PRO B CA 1
ATOM 2123 C C . PRO B 1 131 ? 8.156 -50.469 -65.875 1 46.03 131 PRO B C 1
ATOM 2125 O O . PRO B 1 131 ? 7.422 -49.844 -66.688 1 46.03 131 PRO B O 1
ATOM 2128 N N . VAL B 1 132 ? 9.398 -50.062 -66.125 1 44.91 132 VAL B N 1
ATOM 2129 C CA . VAL B 1 132 ? 10.008 -49.969 -67.5 1 44.91 132 VAL B CA 1
ATOM 2130 C C . VAL B 1 132 ? 9.727 -51.219 -68.312 1 44.91 132 VAL B C 1
ATOM 2132 O O . VAL B 1 132 ? 10.188 -52.312 -67.938 1 44.91 132 VAL B O 1
ATOM 2135 N N . PHE B 1 133 ? 8.477 -51.531 -68.75 1 45.16 133 PHE B N 1
ATOM 2136 C CA . PHE B 1 133 ? 8.086 -52.656 -69.625 1 45.16 133 PHE B CA 1
ATOM 2137 C C . PHE B 1 133 ? 8.891 -52.625 -70.875 1 45.16 133 PHE B C 1
ATOM 2139 O O . PHE B 1 133 ? 8.531 -53.28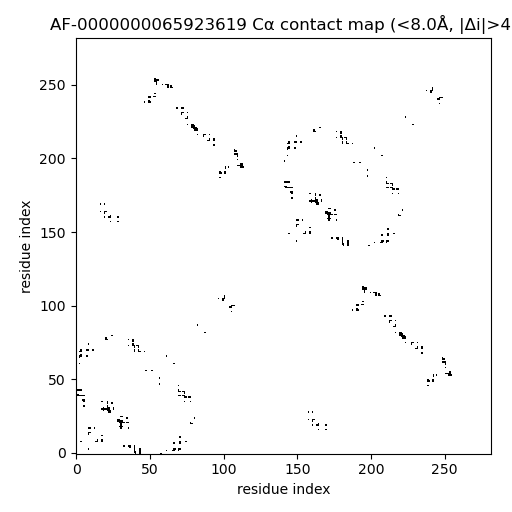1 -71.875 1 45.16 133 PHE B O 1
ATOM 2146 N N . SER B 1 134 ? 10.031 -51.906 -71 1 39.28 134 SER B N 1
ATOM 2147 C CA . SER B 1 134 ? 10.461 -51.781 -72.375 1 39.28 134 SER B CA 1
ATOM 2148 C C . SER B 1 134 ? 10.789 -53.125 -73 1 39.28 134 SER B C 1
ATOM 2150 O O . SER B 1 134 ? 11.883 -53.656 -72.812 1 39.28 134 SER B O 1
ATOM 2152 N N . ARG B 1 135 ? 10.156 -54.25 -72.75 1 39.59 135 ARG B N 1
ATOM 2153 C CA . ARG B 1 135 ? 10.672 -55.406 -73.438 1 39.59 135 ARG B CA 1
ATOM 2154 C C . ARG B 1 135 ? 10.562 -55.25 -75 1 39.59 135 ARG B C 1
ATOM 2156 O O . ARG B 1 135 ? 9.461 -55.281 -75.5 1 39.59 135 ARG B O 1
ATOM 2163 N N . LYS B 1 136 ? 11.289 -54.375 -75.625 1 37.81 136 LYS B N 1
ATOM 2164 C CA . LYS B 1 136 ? 11.297 -54.281 -77.062 1 37.81 136 LYS B CA 1
ATOM 2165 C C . LYS B 1 136 ? 11.562 -55.656 -77.688 1 37.81 136 LYS B C 1
ATOM 2167 O O . LYS B 1 136 ? 12.625 -56.25 -77.5 1 37.81 136 LYS B O 1
ATOM 2172 N N . GLN B 1 137 ? 10.508 -56.531 -77.812 1 39.81 137 GLN B N 1
ATOM 2173 C CA . GLN B 1 137 ? 10.57 -57.688 -78.688 1 39.81 137 GLN B CA 1
ATOM 2174 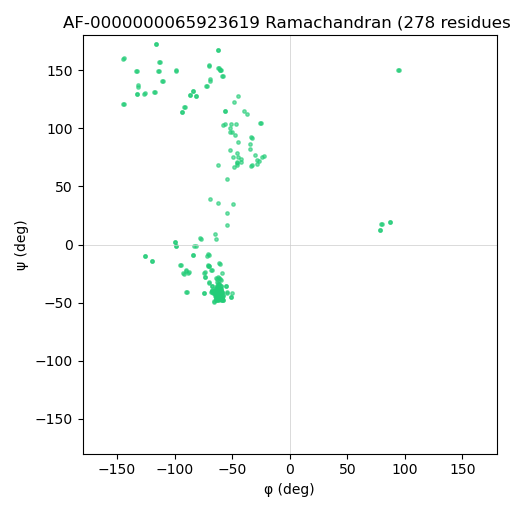C C . GLN B 1 137 ? 11.164 -57.344 -80.062 1 39.81 137 GLN B C 1
ATOM 2176 O O . GLN B 1 137 ? 10.648 -56.438 -80.75 1 39.81 137 GLN B O 1
ATOM 2181 N N . LYS B 1 138 ? 12.484 -57.406 -80.25 1 37 138 LYS B N 1
ATOM 2182 C CA . LYS B 1 138 ? 13.219 -57.375 -81.5 1 37 138 LYS B CA 1
ATOM 2183 C C . LYS B 1 138 ? 12.609 -58.375 -82.5 1 37 138 LYS B C 1
ATOM 2185 O O . LYS B 1 138 ? 12.719 -59.594 -82.375 1 37 138 LYS B O 1
ATOM 2190 N N . GLY B 1 139 ? 11.273 -58.125 -83 1 32.56 139 GLY B N 1
ATOM 2191 C CA . GLY B 1 139 ? 10.727 -58.906 -84.125 1 32.56 139 GLY B CA 1
ATOM 2192 C C . GLY B 1 139 ? 11.648 -58.969 -85.312 1 32.56 139 GLY B C 1
ATOM 2193 O O . GLY B 1 139 ? 11.477 -59.812 -86.188 1 32.56 139 GLY B O 1
ATOM 2194 N N . PHE B 1 140 ? 12.352 -57.844 -85.75 1 34.66 140 PHE B N 1
ATOM 2195 C CA . PHE B 1 140 ? 12.289 -57.594 -87.188 1 34.66 140 PHE B CA 1
ATOM 2196 C C . PHE B 1 140 ? 12.875 -58.781 -87.938 1 34.66 140 PHE B C 1
ATOM 2198 O O . PHE B 1 140 ? 13.805 -59.438 -87.438 1 34.66 140 PHE B O 1
ATOM 2205 N N . ILE B 1 141 ? 12.25 -58.906 -89.188 1 27.88 141 ILE B N 1
ATOM 2206 C CA . ILE B 1 141 ? 12.508 -59.375 -90.562 1 27.88 141 ILE B CA 1
ATOM 2207 C C . ILE B 1 141 ? 13.836 -58.812 -91.062 1 27.88 141 ILE B C 1
ATOM 2209 O O . ILE B 1 141 ? 14.141 -57.625 -90.812 1 27.88 141 ILE B O 1
#

Nearest PDB structures (foldseek):
  5ydn-assembly1_A  TM=7.423E-01  e=9.785E-16  Muvirus mu
  8rka-assembly1_B  TM=6.332E-01  e=4.145E-05  Pseudomonas phage JBD30
  5ydn-assembly1_A  TM=7.423E-01  e=1.142E-15  Muvirus mu
  8rka-assembly1_B  TM=6.332E-01  e=4.404E-05  Pseudomonas phage JBD30

pLDDT: mean 83.16, std 21.73, range [25.81, 98.62]

Radius of gyration: 38.68 Å; Cα contacts (8 Å, |Δi|>4): 286; chains: 2; bounding box: 27×164×109 Å

Secondary structure (DSSP, 8-state):
--SS-HHHHHHHH-HHHHHHHHGGGSTTS---HHHHHHHHHHHHHHHHHHHTTTS-SS-SS--HHHHHHHHHHHHHHHH-B---HHHHHHHHHHHHHHHHHHTTSS--SS--SGGG----------------------TT-/--SS-HHHHHHHH-HHHHHHHHGGGSTTS---HHHHHHHHHHHHHHHHHHHTTTS-SS-SS--HHHHHHHHHHHHHHHH-B---HHHHHHHHHHHHHHHHHHTTSS--SS--SGGG-------------------------

InterPro domains:
  IPR009752 Bacteriophage Mu, Gene product J [PF07030] (3-123)

Sequence (282 aa):
MNYATVNDLCARYTRTRLDILTRPKTADGQPDDAVAEQALADASAFIDGYLAARFVLPLTVVPSLLKRQCCVVAWFYLNESQPTEQITATYRDTVRWLEQVRDGKTDPGVESRTAASPEGEDLVQVQSDPPVFSRKQKGFIMNYATVNDLCARYTRTRLDILTRPKTADGQPDDAVAEQALADASAFIDGYLAARFVLPLTVVPSLLKRQCCVVAWFYLNESQPTEQITATYRDTVRWLEQVRDGKTDPGVESRTAASPEGEDLVQVQSDPPVFSRKQKGFI

Foldseek 3Di:
DFLEAPVLLCVVPNPVVQQVLQQVVDPVSGRDRVLLVVLRVVLRVVVCVVCVVPDDPDDPDRDPVNHVSSSVSSVVVSNDDDDDPVVVVVVVVVVVVVVCVVVVNDDPPDDDPVVPPPPPPPPPPPPPDPDPPVPPDPPPD/DFLEAPVLLCVVPNPVVQQVLQQVVDPVSGRDRVLLVVLRVVLRVVVCVVCVVPDDPDDPDRDPVNHVSSSVSSVVVSNDDDDDPVVVVVVVVVVVVVVCVVVVNDDPPDDDPVVPPPPPPPPPPPPPDPPPPPPPPPPDD